Protein AF-0000000070736119 (afdb_homodimer)

pLDDT: mean 82.41, std 20.67, range [25.62, 98.5]

Sequence (314 aa):
MLYGLIHARYILTTKGMAAMLEKYQNVDFGRCHRVYCQGQPVLPVGQSDVPRHTTVNVFCPKCRDIFFPKSQRAGQIDGAYFGATFPHVFLMTHSHLVVPPPTQTYVPRVFGYKIHSSSEYYTGKKKGSSGREREKYRKVMTLIDRLKGRPNDEQARMLYGLIHARYILTTKGMAAMLEKYQNVDFGRCHRVYCQGQPVLPVGQSDVPRHTTVNVFCPKCRDIFFPKSQRAGQIDGAYFGATFPHVFLMTHSHLVVPPPTQTYVPRVFGYKIHSSSEYYTGKKKGSSGREREKYRKVMTLIDRLKGRPNDEQAR

Radius of gyration: 24.13 Å; Cα contacts (8 Å, |Δi|>4): 512; chains: 2; bounding box: 42×80×48 Å

InterPro domains:
  IPR000704 Casein kinase II, regulatory subunit [PF01214] (1-114)
  IPR000704 Casein kinase II, regulatory subunit [PR00472] (3-24)
  IPR000704 Casein kinase II, regulatory subunit [PR00472] (28-49)
  IPR000704 Casein kinase II, regulatory subunit [PR00472] (50-71)
  IPR000704 Casein kinase II, regulatory subunit [PR00472] (78-95)
  IPR000704 Casein kinase II, regulatory subunit [PTHR11740] (1-128)
  IPR000704 Casein kinase II, regulatory subunit [SM01085] (1-114)
  IPR016149 Casein kinase II, regulatory subunit, N-terminal [G3DSA:1.10.1820.10] (1-28)
  IPR035991 Casein kinase II subunit beta-like [SSF57798] (1-122)

Nearest PDB structures (foldseek):
  3eed-assembly1_A  TM=9.761E-01  e=4.261E-17  Homo sapiens
  4md8-assembly1_A  TM=9.714E-01  e=5.496E-17  Homo sapiens
  4md8-assembly2_C  TM=9.714E-01  e=1.257E-16  Homo sapiens
  4md8-assembly2_D  TM=9.713E-01  e=1.963E-16  Homo sapiens
  4md9-assembly2_D  TM=9.711E-01  e=2.092E-16  Homo sapiens

Foldseek 3Di:
DVLLLVLQVQCLDPVNLVVVVVCQVVLVQWFDPDVQLPGARWAKAAPALDWPPAAIWTAGLAQGDTHQGPDPVSRVHTRNSNYHCNVVSSCVVVVVSRDYHGPDDDFDDDPRHGDDCPDCVNVVPPPPPPPVVVVVVVVSVVVVVVVVPPPPVVVVD/DVLLLVLQVQCLDPVNLVVVVVCQVVLVQWFDPDVLLPGARWAKAAPALDWPPAAIWTAGLAQGDTHQGPDPVSRVHTRNSNYHCNVVSSCVVVVVS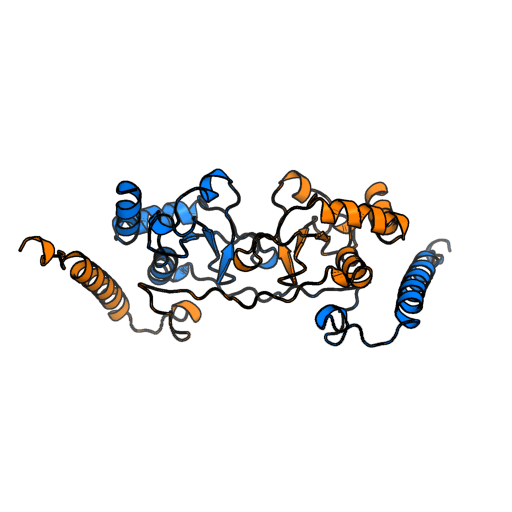RDYHGPDDDFDDDPRHGDDCPDCVNVVPPPPPPPVVVVVVVVVVVVVVVVVPPPPVVVVD

Organism: Phytophthora sojae (strain P6497) (NCBI:txid1094619)

Secondary structure (DSSP, 8-state):
-HHHHHHHHHTTSHHHHHHHHHHHHTTTT-B-SBGGGTT-B-EEE-S-SSTTS-B-EEEETTTTEEE--SSTTGGGSBGGGTTTTHHHHHHHHTGGG--PPPS-----EETTEEPPTTSHHHH----S-SSHHHHHHHHHHHHHHHHHT----GGG-/-HHHHHHHHHTTSHHHHHHHHHHHHTTTT-B-SBGGGTT-B-EEE-S-SSTTS-B-EEEETTTTEEE--SSTTGGGSBGGGTTTTHHHHHHHHTGGG--PPPS-----EETTEEPPTTSHHHH----S-SSHHHHHHHHHHHHHHHHHT----GGG-

Solvent-accessible surface area (backbone atoms only — not comparable to full-atom values): 17222 Å² total; per-residue (Å²): 108,67,67,33,49,49,41,30,53,44,46,71,35,73,69,31,38,53,54,49,49,53,38,43,75,66,38,70,67,34,54,37,54,42,52,68,50,70,59,36,56,21,34,61,28,10,88,32,68,48,77,84,72,37,44,27,27,29,32,23,64,38,76,57,40,50,26,56,46,87,46,68,68,58,38,65,37,50,3,20,33,39,15,45,28,44,52,55,53,50,39,61,73,40,50,88,71,59,46,74,57,59,87,69,70,75,73,66,28,52,86,86,36,69,64,58,76,84,32,49,80,67,63,64,56,72,65,83,58,77,75,52,57,64,48,47,54,48,44,53,49,46,46,53,51,51,61,65,62,58,63,80,62,69,73,80,108,107,68,69,34,49,50,42,29,54,43,47,70,34,72,69,31,36,52,54,48,47,51,38,44,76,66,40,70,68,34,53,38,53,42,53,69,51,69,59,37,56,22,34,62,29,10,86,32,70,49,77,83,71,37,46,27,28,29,31,24,64,38,76,58,41,49,26,56,47,88,47,69,70,58,37,66,37,52,3,20,32,41,14,44,27,43,50,52,52,50,38,61,75,41,51,90,72,60,46,74,57,57,86,69,72,74,73,67,29,51,88,84,37,71,65,56,76,84,33,49,78,68,62,63,54,74,66,84,61,75,72,53,58,62,46,49,54,48,45,52,49,46,47,53,50,51,62,64,63,59,64,81,62,68,72,80,106

Structure (mmCIF, N/CA/C/O backbone):
data_AF-0000000070736119-model_v1
#
loop_
_entity.id
_entity.type
_entity.pdbx_description
1 polymer 'Casein kinase II subunit beta'
#
loop_
_atom_site.group_PDB
_atom_site.id
_atom_site.type_symbol
_atom_site.label_atom_id
_atom_site.label_alt_id
_atom_site.label_comp_id
_atom_site.label_asym_id
_atom_site.label_entity_id
_atom_site.label_seq_id
_atom_site.pdbx_PDB_ins_code
_atom_site.Cartn_x
_atom_site.Cartn_y
_atom_site.Cartn_z
_atom_site.occupancy
_atom_site.B_iso_or_equiv
_atom_site.auth_seq_id
_atom_site.auth_comp_id
_atom_site.auth_asym_id
_atom_site.auth_atom_id
_atom_site.pdbx_PDB_model_num
ATOM 1 N N . MET A 1 1 ? 10.711 26.766 -0.793 1 79.06 1 MET A N 1
ATOM 2 C CA . MET A 1 1 ? 10.812 26.25 0.57 1 79.06 1 MET A CA 1
ATOM 3 C C . MET A 1 1 ? 9.844 26.969 1.499 1 79.06 1 MET A C 1
ATOM 5 O O . MET A 1 1 ? 8.93 26.359 2.051 1 79.06 1 MET A O 1
ATOM 9 N N . LEU A 1 2 ? 9.914 28.375 1.471 1 85 2 LEU A N 1
ATOM 10 C CA . LEU A 1 2 ? 9.047 29.125 2.371 1 85 2 LEU A CA 1
ATOM 11 C C . LEU A 1 2 ? 7.578 28.906 2.025 1 85 2 LEU A C 1
ATOM 13 O O . LEU A 1 2 ? 6.754 28.688 2.914 1 85 2 LEU A O 1
ATOM 17 N N . TYR A 1 3 ? 7.262 28.906 0.769 1 86.88 3 TYR A N 1
ATOM 18 C CA . TYR A 1 3 ? 5.883 28.703 0.348 1 86.88 3 TYR A CA 1
ATOM 19 C C . TYR A 1 3 ? 5.352 27.359 0.843 1 86.88 3 TYR A C 1
ATOM 21 O O . TYR A 1 3 ? 4.195 27.266 1.266 1 86.88 3 TYR A O 1
ATOM 29 N N . GLY A 1 4 ? 6.227 26.438 0.854 1 90.31 4 GLY A N 1
ATOM 30 C CA . GLY A 1 4 ? 5.84 25.109 1.329 1 90.31 4 GLY A CA 1
ATOM 31 C C . GLY A 1 4 ? 5.535 25.078 2.814 1 90.31 4 GLY A C 1
ATOM 32 O O . GLY A 1 4 ? 4.535 24.484 3.234 1 90.31 4 GLY A O 1
ATOM 33 N N . LEU A 1 5 ? 6.348 25.75 3.471 1 90.62 5 LEU A N 1
ATOM 34 C CA . LEU A 1 5 ? 6.148 25.75 4.914 1 90.62 5 LEU A CA 1
ATOM 35 C C . LEU A 1 5 ? 4.914 26.562 5.289 1 90.62 5 LEU A C 1
ATOM 37 O O . LEU A 1 5 ? 4.215 26.219 6.25 1 90.62 5 LEU A O 1
ATOM 41 N N . ILE A 1 6 ? 4.691 27.594 4.523 1 93.56 6 ILE A N 1
ATOM 42 C CA . ILE A 1 6 ? 3.475 28.375 4.719 1 93.56 6 ILE A CA 1
ATOM 43 C C . ILE A 1 6 ? 2.254 27.531 4.379 1 93.56 6 ILE A C 1
ATOM 45 O O . ILE A 1 6 ? 1.225 27.609 5.055 1 93.56 6 ILE A O 1
ATOM 49 N N . HIS A 1 7 ? 2.434 26.781 3.383 1 95.69 7 HIS A N 1
ATOM 50 C CA . HIS A 1 7 ? 1.337 25.891 2.996 1 95.69 7 HIS A CA 1
ATOM 51 C C . HIS A 1 7 ? 0.974 24.938 4.125 1 95.69 7 HIS A C 1
ATOM 53 O O . HIS A 1 7 ? -0.207 24.719 4.406 1 95.69 7 HIS A O 1
ATOM 59 N N . ALA A 1 8 ? 1.91 24.406 4.754 1 95.94 8 ALA A N 1
ATOM 60 C CA . ALA A 1 8 ? 1.698 23.438 5.836 1 95.94 8 ALA A CA 1
ATOM 61 C C . ALA A 1 8 ? 0.896 24.062 6.973 1 95.94 8 ALA A C 1
ATOM 63 O O . ALA A 1 8 ? 0.098 23.391 7.625 1 95.94 8 ALA A O 1
ATOM 64 N N . ARG A 1 9 ? 1.157 25.25 7.145 1 93.94 9 ARG A N 1
ATOM 65 C CA . ARG A 1 9 ? 0.405 25.953 8.18 1 93.94 9 ARG A CA 1
ATOM 66 C C . ARG A 1 9 ? -0.993 26.312 7.691 1 93.94 9 ARG A C 1
ATOM 68 O O . ARG A 1 9 ? -1.965 26.219 8.445 1 93.94 9 ARG A O 1
ATOM 75 N N . TYR A 1 10 ? -1.08 26.812 6.52 1 95.31 10 TYR A N 1
ATOM 76 C CA . TYR A 1 10 ? -2.338 27.25 5.93 1 95.31 10 TYR A CA 1
ATOM 77 C C . TYR A 1 10 ? -3.381 26.141 5.969 1 95.31 10 TYR A C 1
ATOM 79 O O . TYR A 1 10 ? -4.543 26.375 6.305 1 95.31 10 TYR A O 1
ATOM 87 N N . ILE A 1 11 ? -3.016 24.906 5.672 1 96.75 11 ILE A N 1
ATOM 88 C CA . ILE A 1 11 ? -3.982 23.828 5.527 1 96.75 11 ILE A CA 1
ATOM 89 C C . ILE A 1 11 ? -4.477 23.391 6.902 1 96.75 11 ILE A C 1
ATOM 91 O O . ILE A 1 11 ? -5.414 22.594 7.008 1 96.75 11 ILE A O 1
ATOM 95 N N . LEU A 1 12 ? -3.914 23.953 7.898 1 95.06 12 LEU A N 1
ATOM 96 C CA . LEU A 1 12 ? -4.395 23.656 9.242 1 95.06 12 LEU A CA 1
ATOM 97 C C . LEU A 1 12 ? -5.359 24.734 9.727 1 95.06 12 LEU A C 1
ATOM 99 O O . LEU A 1 12 ? -5.953 24.609 10.797 1 95.06 12 LEU A O 1
ATOM 103 N N . THR A 1 13 ? -5.539 25.75 8.891 1 93.69 13 THR A N 1
ATOM 104 C CA . THR A 1 13 ? -6.559 26.75 9.188 1 93.69 13 THR A CA 1
ATOM 105 C C . THR A 1 13 ? -7.938 26.266 8.75 1 93.69 13 THR A C 1
ATOM 107 O O . THR A 1 13 ? -8.055 25.25 8.062 1 93.69 13 THR A O 1
ATOM 110 N N . THR A 1 14 ? -8.914 27.047 9.141 1 93.62 14 THR A N 1
ATOM 111 C CA . THR A 1 14 ? -10.281 26.703 8.766 1 93.62 14 THR A CA 1
ATOM 112 C C . THR A 1 14 ? -10.453 26.75 7.25 1 93.62 14 THR A C 1
ATOM 114 O O . THR A 1 14 ? -11.016 25.828 6.652 1 93.62 14 THR A O 1
ATOM 117 N N . LYS A 1 15 ? -9.992 27.812 6.707 1 95.56 15 LYS A N 1
ATOM 118 C CA . LYS A 1 15 ? -10.102 27.969 5.258 1 95.56 15 LYS A CA 1
ATOM 119 C C . LYS A 1 15 ? -9.305 26.891 4.527 1 95.56 15 LYS A C 1
ATOM 121 O O . LYS A 1 15 ? -9.773 26.328 3.539 1 95.56 15 LYS A O 1
ATOM 126 N N . GLY A 1 16 ? -8.133 26.641 4.957 1 97.06 16 GLY A N 1
ATOM 127 C CA . GLY A 1 16 ? -7.301 25.609 4.375 1 97.06 16 GLY A CA 1
ATOM 128 C C . GLY A 1 16 ? -7.914 24.219 4.473 1 97.06 16 GLY A C 1
ATOM 129 O O . GLY A 1 16 ? -7.867 23.453 3.516 1 97.06 16 GLY A O 1
ATOM 130 N N . MET A 1 17 ? -8.469 23.969 5.59 1 96.06 17 MET A N 1
ATOM 131 C CA . MET A 1 17 ? -9.125 22.672 5.812 1 96.06 17 MET A CA 1
ATOM 132 C C . MET A 1 17 ? -10.312 22.5 4.871 1 96.06 17 MET A C 1
ATOM 134 O O . MET A 1 17 ? -10.523 21.422 4.328 1 96.06 17 MET A O 1
ATOM 138 N N . ALA A 1 18 ? -11.023 23.562 4.738 1 96.81 18 ALA A N 1
ATOM 139 C CA . ALA A 1 18 ? -12.172 23.516 3.832 1 96.81 18 ALA A CA 1
ATOM 140 C C . ALA A 1 18 ? -11.727 23.25 2.396 1 96.81 18 ALA A C 1
ATOM 142 O O . ALA A 1 18 ? -12.352 22.469 1.678 1 96.81 18 ALA A O 1
ATOM 143 N N . ALA A 1 19 ? -10.695 23.922 2.031 1 97.94 19 ALA A N 1
ATOM 144 C CA . ALA A 1 19 ? -10.148 23.703 0.692 1 97.94 19 ALA A CA 1
ATOM 145 C C . ALA A 1 19 ? -9.672 22.266 0.521 1 97.94 19 ALA A C 1
ATOM 147 O O . ALA A 1 19 ? -9.891 21.641 -0.527 1 97.94 19 ALA A O 1
ATOM 148 N N . MET A 1 20 ? -9.086 21.719 1.506 1 98.25 20 MET A N 1
ATOM 149 C CA . MET A 1 20 ? -8.555 20.359 1.44 1 98.25 20 MET A CA 1
ATOM 150 C C . MET A 1 20 ? -9.68 19.328 1.452 1 98.25 20 MET A C 1
ATOM 152 O O . MET A 1 20 ? -9.555 18.266 0.862 1 98.25 20 MET A O 1
ATOM 156 N N . LEU A 1 21 ? -10.727 19.703 2.146 1 97.94 21 LEU A N 1
ATOM 157 C CA . LEU A 1 21 ? -11.898 18.828 2.119 1 97.94 21 LEU A CA 1
ATOM 158 C C . LEU A 1 21 ? -12.43 18.688 0.697 1 97.94 21 LEU A C 1
ATOM 160 O O . LEU A 1 21 ? -12.75 17.562 0.267 1 97.94 21 LEU A O 1
ATOM 164 N N . GLU A 1 22 ? -12.484 19.75 0.045 1 98.38 22 GLU A N 1
ATOM 165 C CA . GLU A 1 22 ? -12.938 19.703 -1.344 1 98.38 22 GLU A CA 1
ATOM 166 C C . GLU A 1 22 ? -12.016 18.844 -2.197 1 98.38 22 GLU A C 1
ATOM 168 O O . GLU A 1 22 ? -12.492 18 -2.975 1 98.38 22 GLU A O 1
ATOM 173 N N . LYS A 1 23 ? -10.781 19.016 -2.031 1 98.5 23 LYS A N 1
ATOM 174 C CA . LYS A 1 23 ? -9.805 18.234 -2.785 1 98.5 23 LYS A CA 1
ATOM 175 C C . LYS A 1 23 ? -9.922 16.75 -2.457 1 98.5 23 LYS A C 1
ATOM 177 O O . LYS A 1 23 ? -9.797 15.906 -3.344 1 98.5 23 LYS A O 1
ATOM 182 N N . TYR A 1 24 ? -10.102 16.453 -1.229 1 98.25 24 TYR A N 1
ATOM 183 C CA . TYR A 1 24 ? -10.242 15.07 -0.785 1 98.25 24 TYR A CA 1
ATOM 184 C C . TYR A 1 24 ? -11.477 14.422 -1.406 1 98.25 24 TYR A C 1
ATOM 186 O O . TYR A 1 24 ? -11.406 13.289 -1.897 1 98.25 24 TYR A O 1
ATOM 194 N N . GLN A 1 25 ? -12.555 15.141 -1.394 1 98 25 GLN A N 1
ATOM 195 C CA . GLN A 1 25 ? -13.812 14.625 -1.922 1 98 25 GLN A CA 1
ATOM 196 C C . GLN A 1 25 ? -13.734 14.43 -3.436 1 98 25 GLN A C 1
ATOM 198 O O . GLN A 1 25 ? -14.367 13.531 -3.984 1 98 25 GLN A O 1
ATOM 203 N N . ASN A 1 26 ? -12.914 15.25 -4.008 1 98.25 26 ASN A N 1
ATOM 204 C CA . ASN A 1 26 ? -12.688 15.125 -5.441 1 98.25 26 ASN A CA 1
ATOM 205 C C . ASN A 1 26 ? -11.648 14.055 -5.758 1 98.25 26 ASN A C 1
ATOM 207 O O . ASN A 1 26 ? -11.32 13.82 -6.926 1 98.25 26 ASN A O 1
ATOM 211 N N . VAL A 1 27 ? -11.078 13.508 -4.781 1 98 27 VAL A N 1
ATOM 212 C CA . VAL A 1 27 ? -10.062 12.461 -4.898 1 98 27 VAL A CA 1
ATOM 213 C C . VAL A 1 27 ? -8.852 13.008 -5.645 1 98 27 VAL A C 1
ATOM 215 O O . VAL A 1 27 ? -8.266 12.312 -6.484 1 98 27 VAL A O 1
ATOM 218 N N . ASP A 1 28 ? -8.531 14.242 -5.324 1 97.12 28 ASP A N 1
ATOM 219 C CA . ASP A 1 28 ? -7.398 14.891 -5.973 1 97.12 28 ASP A CA 1
ATOM 220 C C . ASP A 1 28 ? -6.086 14.219 -5.566 1 97.12 28 ASP A C 1
ATOM 222 O O . ASP A 1 28 ? -5.098 14.281 -6.309 1 97.12 28 ASP A O 1
ATOM 226 N N . PHE A 1 29 ? -6.016 13.547 -4.477 1 96.94 29 PHE A N 1
ATOM 227 C CA . PHE A 1 29 ? -4.777 12.992 -3.945 1 96.94 29 PHE A CA 1
ATOM 228 C C . PHE A 1 29 ? -4.648 11.516 -4.301 1 96.94 29 PHE A C 1
ATOM 230 O O . PHE A 1 29 ? -3.646 10.875 -3.975 1 96.94 29 PHE A O 1
ATOM 237 N N . GLY A 1 30 ? -5.734 11 -4.863 1 96.44 30 GLY A N 1
ATOM 238 C CA . GLY A 1 30 ? -5.695 9.617 -5.301 1 96.44 30 GLY A CA 1
ATOM 239 C C . GLY A 1 30 ? -6.398 8.664 -4.348 1 96.44 30 GLY A C 1
ATOM 240 O O . GLY A 1 30 ? -7.168 9.102 -3.488 1 96.44 30 GLY A O 1
ATOM 241 N N . ARG A 1 31 ? -6.121 7.391 -4.621 1 96.94 31 ARG A N 1
ATOM 242 C CA . ARG A 1 31 ? -6.746 6.332 -3.84 1 96.94 31 ARG A CA 1
ATOM 243 C C . ARG A 1 31 ? -5.699 5.395 -3.248 1 96.94 31 ARG A C 1
ATOM 245 O O . ARG A 1 31 ? -4.57 5.324 -3.746 1 96.94 31 ARG A O 1
ATOM 252 N N . CYS A 1 32 ? -6.09 4.727 -2.229 1 97.69 32 CYS A N 1
ATOM 253 C CA . CYS A 1 32 ? -5.195 3.789 -1.56 1 97.69 32 CYS A CA 1
ATOM 254 C C . CYS A 1 32 ? -4.758 2.682 -2.51 1 97.69 32 CYS A C 1
ATOM 256 O O . CYS A 1 32 ? -5.574 2.135 -3.252 1 97.69 32 CYS A O 1
ATOM 258 N N . HIS A 1 33 ? -3.49 2.262 -2.375 1 96.94 33 HIS A N 1
ATOM 259 C CA . HIS A 1 33 ? -2.898 1.24 -3.232 1 96.94 33 HIS A CA 1
ATOM 260 C C . HIS A 1 33 ? -3.316 -0.159 -2.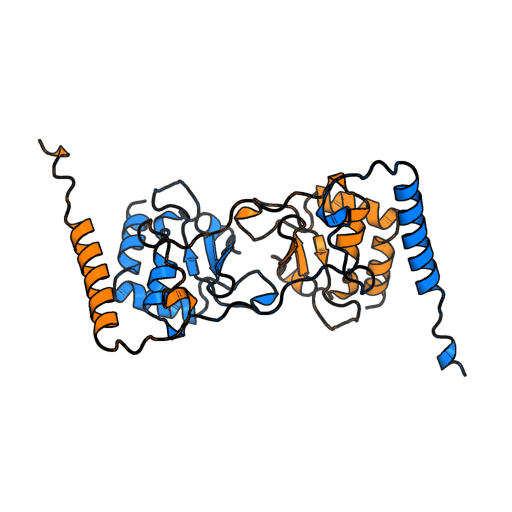793 1 96.94 33 HIS A C 1
ATOM 262 O O . HIS A 1 33 ? -3.27 -1.103 -3.586 1 96.94 33 HIS A O 1
ATOM 268 N N . ARG A 1 34 ? -3.646 -0.272 -1.55 1 97.19 34 ARG A N 1
ATOM 269 C CA . ARG A 1 34 ? -3.955 -1.583 -0.987 1 97.19 34 ARG A CA 1
ATOM 270 C C . ARG A 1 34 ? -5.266 -2.123 -1.545 1 97.19 34 ARG A C 1
ATOM 272 O O . ARG A 1 34 ? -6.293 -1.443 -1.501 1 97.19 34 ARG A O 1
ATOM 279 N N . VAL A 1 35 ? -5.273 -3.344 -2.008 1 97.12 35 VAL A N 1
ATOM 280 C CA . VAL A 1 35 ? -6.426 -3.941 -2.672 1 97.12 35 VAL A CA 1
ATOM 281 C C . VAL A 1 35 ? -7.629 -3.936 -1.729 1 97.12 35 VAL A C 1
ATOM 283 O O . VAL A 1 35 ? -8.734 -3.576 -2.129 1 97.12 35 VAL A O 1
ATOM 286 N N . TYR A 1 36 ? -7.457 -4.207 -0.516 1 96.81 36 TYR A N 1
ATOM 287 C CA . TYR A 1 36 ? -8.578 -4.434 0.385 1 96.81 36 TYR A CA 1
ATOM 288 C C . TYR A 1 36 ? -9.078 -3.121 0.974 1 96.81 36 TYR A C 1
ATOM 290 O O . TYR A 1 36 ? -10.039 -3.107 1.752 1 96.81 36 TYR A O 1
ATOM 298 N N . CYS A 1 37 ? -8.43 -2.037 0.629 1 96.81 37 CYS A N 1
ATOM 299 C CA . CYS A 1 37 ? -8.969 -0.733 1.002 1 96.81 37 CYS A CA 1
ATOM 300 C C . CYS A 1 37 ? -9.992 -0.255 -0.018 1 96.81 37 CYS A C 1
ATOM 302 O O . CYS A 1 37 ? -10.633 0.781 0.176 1 96.81 37 CYS A O 1
ATOM 304 N N . GLN A 1 38 ? -10.094 -1.001 -1.098 1 93.5 38 GLN A N 1
ATOM 305 C CA . GLN A 1 38 ? -11.172 -0.856 -2.07 1 93.5 38 GLN A CA 1
ATOM 306 C C . GLN A 1 38 ? -11.25 0.576 -2.592 1 93.5 38 GLN A C 1
ATOM 308 O O . GLN A 1 38 ? -12.328 1.169 -2.629 1 93.5 38 GLN A O 1
ATOM 313 N N . GLY A 1 39 ? -10.156 1.175 -2.855 1 95.31 39 GLY A N 1
ATOM 314 C CA . GLY A 1 39 ? -10.117 2.469 -3.518 1 95.31 39 GLY A CA 1
ATOM 315 C C . GLY A 1 39 ? -10.414 3.627 -2.584 1 95.31 39 GLY A C 1
ATOM 316 O O . GLY A 1 39 ? -10.953 4.648 -3.008 1 95.31 39 GLY A O 1
ATOM 317 N N . GLN A 1 40 ? -10.102 3.539 -1.32 1 97.19 40 GLN A N 1
ATOM 318 C CA . GLN A 1 40 ? -10.258 4.605 -0.339 1 97.19 40 GLN A CA 1
ATOM 319 C C . GLN A 1 40 ? -9.453 5.84 -0.732 1 97.19 40 GLN A C 1
ATOM 321 O O . GLN A 1 40 ? -8.258 5.746 -1.006 1 97.19 40 GLN A O 1
ATOM 326 N N . PRO A 1 41 ? -10.133 7.031 -0.799 1 98.12 41 PRO A N 1
ATOM 327 C CA . PRO A 1 41 ? -9.352 8.258 -1.022 1 98.12 41 PRO A CA 1
ATOM 328 C C . PRO A 1 41 ? -8.281 8.477 0.041 1 98.12 41 PRO A C 1
ATOM 330 O O . PRO A 1 41 ? -8.5 8.18 1.218 1 98.12 41 PRO A O 1
ATOM 333 N N . VAL A 1 42 ? -7.176 9.086 -0.417 1 98.44 42 VAL A N 1
ATOM 334 C CA . VAL A 1 42 ? -6.047 9.234 0.498 1 98.44 42 VAL A CA 1
ATOM 335 C C . VAL A 1 42 ? -5.73 10.711 0.699 1 98.44 42 VAL A C 1
ATOM 337 O O . VAL A 1 42 ? -6.289 11.57 0.013 1 98.44 42 VAL A O 1
ATOM 340 N N . LEU A 1 43 ? -4.91 10.992 1.689 1 98.5 43 LEU A N 1
ATOM 341 C CA . LEU A 1 43 ? -4.473 12.336 2.047 1 98.5 43 LEU A CA 1
ATOM 342 C C . LEU A 1 43 ? -2.955 12.453 1.969 1 98.5 43 LEU A C 1
ATOM 344 O O . LEU A 1 43 ? -2.236 11.5 2.283 1 98.5 43 LEU A O 1
ATOM 348 N N . PRO A 1 44 ? -2.494 13.648 1.588 1 98.25 44 PRO A N 1
ATOM 349 C CA . PRO A 1 44 ? -1.043 13.844 1.628 1 98.25 44 PRO A CA 1
ATOM 350 C C . PRO A 1 44 ? -0.497 13.922 3.051 1 98.25 44 PRO A C 1
ATOM 352 O O . PRO A 1 44 ? -1.172 14.43 3.949 1 98.25 44 PRO A O 1
ATOM 355 N N . VAL A 1 45 ? 0.752 13.398 3.215 1 98.38 45 VAL A N 1
ATOM 356 C CA . VAL A 1 45 ? 1.347 13.398 4.547 1 98.38 45 VAL A CA 1
ATOM 357 C C . VAL A 1 45 ? 2.869 13.453 4.434 1 98.38 45 VAL A C 1
ATOM 359 O O . VAL A 1 45 ? 3.447 12.914 3.488 1 98.38 45 VAL A O 1
ATOM 362 N N . GLY A 1 46 ? 3.424 14.188 5.277 1 97.12 46 GLY A N 1
ATOM 363 C CA . GLY A 1 46 ? 4.859 14.109 5.484 1 97.12 46 GLY A CA 1
ATOM 364 C C . GLY A 1 46 ? 5.238 13.266 6.691 1 97.12 46 GLY A C 1
ATOM 365 O O . GLY A 1 46 ? 4.496 13.211 7.672 1 97.12 46 GLY A O 1
ATOM 366 N N . GLN A 1 47 ? 6.387 12.68 6.621 1 94.5 47 GLN A N 1
ATOM 367 C CA . GLN A 1 47 ? 6.875 11.914 7.766 1 94.5 47 GLN A CA 1
ATOM 368 C C . GLN A 1 47 ? 7.656 12.805 8.727 1 94.5 47 GLN A C 1
ATOM 370 O O . GLN A 1 47 ? 7.977 12.398 9.844 1 94.5 47 GLN A O 1
ATOM 375 N N . SER A 1 48 ? 7.988 13.961 8.25 1 93.19 48 SER A N 1
ATOM 376 C CA . SER A 1 48 ? 8.734 14.945 9.023 1 93.19 48 SER A CA 1
ATOM 377 C C . SER A 1 48 ? 8.258 16.359 8.734 1 93.19 48 SER A C 1
ATOM 379 O O . SER A 1 48 ? 7.859 16.672 7.605 1 93.19 48 SER A O 1
ATOM 381 N N . ASP A 1 49 ? 8.359 17.203 9.719 1 92.75 49 ASP A N 1
ATOM 382 C CA . ASP A 1 49 ? 8.008 18.609 9.539 1 92.75 49 ASP A CA 1
ATOM 383 C C . ASP A 1 49 ? 9.234 19.438 9.164 1 92.75 49 ASP A C 1
ATOM 385 O O . ASP A 1 49 ? 9.125 20.641 8.945 1 92.75 49 ASP A O 1
ATOM 389 N N . VAL A 1 50 ? 10.344 18.781 9.07 1 93.19 50 VAL A N 1
ATOM 390 C CA . VAL A 1 50 ? 11.602 19.453 8.742 1 93.19 50 VAL A CA 1
ATOM 391 C C . VAL A 1 50 ? 11.859 19.359 7.242 1 93.19 50 VAL A C 1
ATOM 393 O O . VAL A 1 50 ? 11.859 18.266 6.676 1 93.19 50 VAL A O 1
ATOM 396 N N . PRO A 1 51 ? 12.125 20.5 6.617 1 94.12 51 PRO A N 1
ATOM 397 C CA . PRO A 1 51 ? 12.344 20.5 5.168 1 94.12 51 PRO A CA 1
ATOM 398 C C . PRO A 1 51 ? 13.508 19.609 4.75 1 94.12 51 PRO A C 1
ATOM 400 O O . PRO A 1 51 ? 14.516 19.516 5.461 1 94.12 51 PRO A O 1
ATOM 403 N N . ARG A 1 52 ? 13.312 18.953 3.609 1 94.12 52 ARG A N 1
ATOM 404 C CA . ARG A 1 52 ? 14.344 18.188 2.906 1 94.12 52 ARG A CA 1
ATOM 405 C C . ARG A 1 52 ? 14.688 16.906 3.654 1 94.12 52 ARG A C 1
ATOM 407 O O . ARG A 1 52 ? 15.781 16.359 3.494 1 94.12 52 ARG A O 1
ATOM 414 N N . HIS A 1 53 ? 13.867 16.484 4.496 1 94.88 53 HIS A N 1
ATOM 415 C CA . HIS A 1 53 ? 14.078 15.242 5.207 1 94.88 53 HIS A CA 1
ATOM 416 C C . HIS A 1 53 ? 13.398 14.078 4.5 1 94.88 53 HIS A C 1
ATOM 418 O O . HIS A 1 53 ? 13.992 13.008 4.328 1 94.88 53 HIS A O 1
ATOM 424 N N . THR A 1 54 ? 12.141 14.25 4.164 1 95.5 54 THR A N 1
ATOM 425 C CA . THR A 1 54 ? 11.359 13.234 3.469 1 95.5 54 THR A CA 1
ATOM 426 C C . THR A 1 54 ? 10.492 13.867 2.389 1 95.5 54 THR A C 1
ATOM 428 O O . THR A 1 54 ? 10.266 15.078 2.396 1 95.5 54 THR A O 1
ATOM 431 N N . THR A 1 55 ? 10.109 13 1.498 1 96.62 55 THR A N 1
ATOM 432 C CA . THR A 1 55 ? 9.164 13.461 0.48 1 96.62 55 THR A CA 1
ATOM 433 C C . THR A 1 55 ? 7.73 13.172 0.903 1 96.62 55 THR A C 1
ATOM 435 O O . THR A 1 55 ? 7.496 12.5 1.91 1 96.62 55 THR A O 1
ATOM 438 N N . VAL A 1 56 ? 6.898 13.781 0.134 1 97.56 56 VAL A N 1
ATOM 439 C CA . VAL A 1 56 ? 5.48 13.633 0.443 1 97.56 56 VAL A CA 1
ATOM 440 C C . VAL A 1 56 ? 5.047 12.188 0.186 1 97.56 56 VAL A C 1
ATOM 442 O O . VAL A 1 56 ? 5.5 11.562 -0.774 1 97.56 56 VAL A O 1
ATOM 445 N N . ASN A 1 57 ? 4.18 11.656 1.032 1 98.06 57 ASN A N 1
ATOM 446 C CA . ASN A 1 57 ? 3.479 10.383 0.894 1 98.06 57 ASN A CA 1
ATOM 447 C C . ASN A 1 57 ? 1.965 10.57 0.935 1 98.06 57 ASN A C 1
ATOM 449 O O . ASN A 1 57 ? 1.477 11.703 1.015 1 98.06 57 ASN A O 1
ATOM 453 N N . VAL A 1 58 ? 1.31 9.492 0.737 1 98.31 58 VAL A N 1
ATOM 454 C CA . VAL A 1 58 ? -0.138 9.547 0.912 1 98.31 58 VAL A CA 1
ATOM 455 C C . VAL A 1 58 ? -0.553 8.641 2.07 1 98.31 58 VAL A C 1
ATOM 457 O O . VAL A 1 58 ? 0.028 7.574 2.271 1 98.31 58 VAL A O 1
ATOM 460 N N . PHE A 1 59 ? -1.508 9.125 2.852 1 98.38 59 PHE A N 1
ATOM 461 C CA . PHE A 1 59 ? -2.053 8.422 4.008 1 98.38 59 PHE A CA 1
ATOM 462 C C . PHE A 1 59 ? -3.447 7.891 3.709 1 98.38 59 PHE A C 1
ATOM 464 O O . PHE A 1 59 ? -4.312 8.625 3.23 1 98.38 59 PHE A O 1
ATOM 471 N N . CYS A 1 60 ? -3.609 6.598 3.98 1 98 60 CYS A N 1
ATOM 472 C CA . CYS A 1 60 ? -4.938 6.016 3.834 1 98 60 CYS A CA 1
ATOM 473 C C . CYS A 1 60 ? -5.68 6.012 5.164 1 98 60 CYS A C 1
ATOM 475 O O . CYS A 1 60 ? -5.242 5.371 6.125 1 98 60 CYS A O 1
ATOM 477 N N . PRO A 1 61 ? -6.824 6.617 5.238 1 96.19 61 PRO A N 1
ATOM 478 C CA . PRO A 1 61 ? -7.586 6.637 6.488 1 96.19 61 PRO A CA 1
ATOM 479 C C . PRO A 1 61 ? -8.211 5.281 6.816 1 96.19 61 PRO A C 1
ATOM 481 O O . PRO A 1 61 ? -8.695 5.078 7.93 1 96.19 61 PRO A O 1
ATOM 484 N N . LYS A 1 62 ? -8.219 4.371 5.91 1 95.62 62 LYS A N 1
ATOM 485 C CA . LYS A 1 62 ? -8.836 3.064 6.129 1 95.62 62 LYS A CA 1
ATOM 486 C C . LYS A 1 62 ? -7.848 2.086 6.754 1 95.62 62 LYS A C 1
ATOM 488 O O . LYS A 1 62 ? -8.086 1.566 7.848 1 95.62 62 LYS A O 1
ATOM 493 N N . CYS A 1 63 ? -6.734 1.931 6.094 1 94.56 63 CYS A N 1
ATOM 494 C CA . CYS A 1 63 ? -5.762 0.994 6.645 1 94.56 63 CYS A CA 1
ATOM 495 C C . CYS A 1 63 ? -4.77 1.709 7.555 1 94.56 63 CYS A C 1
ATOM 497 O O . CYS A 1 63 ? -3.953 1.066 8.211 1 94.56 63 CYS A O 1
ATOM 499 N N . ARG A 1 64 ? -4.77 2.998 7.586 1 94.25 64 ARG A N 1
ATOM 500 C CA . ARG A 1 64 ? -3.975 3.838 8.477 1 94.25 64 ARG A CA 1
ATOM 501 C C . ARG A 1 64 ? -2.484 3.596 8.273 1 94.25 64 ARG A C 1
ATOM 503 O O . ARG A 1 64 ? -1.738 3.424 9.234 1 94.25 64 ARG A O 1
ATOM 510 N N . ASP A 1 65 ? -2.174 3.594 7.016 1 96.94 65 ASP A N 1
ATOM 511 C CA . ASP A 1 65 ? -0.784 3.432 6.598 1 96.94 65 ASP A CA 1
ATOM 512 C C . ASP A 1 65 ? -0.41 4.453 5.527 1 96.94 65 ASP A C 1
ATOM 514 O O . ASP A 1 65 ? -1.262 5.215 5.066 1 96.94 65 ASP A O 1
ATOM 518 N N . ILE A 1 66 ? 0.907 4.508 5.211 1 98.06 66 ILE A N 1
ATOM 519 C CA . ILE A 1 66 ? 1.352 5.5 4.234 1 98.06 66 ILE A CA 1
ATOM 520 C C . ILE A 1 66 ? 1.99 4.797 3.039 1 98.06 66 ILE A C 1
ATOM 522 O O . ILE A 1 66 ? 2.652 3.768 3.197 1 98.06 66 ILE A O 1
ATOM 526 N N . PHE A 1 67 ? 1.821 5.406 1.904 1 97.94 67 PHE A N 1
ATOM 527 C CA . PHE A 1 67 ? 2.268 4.855 0.63 1 97.94 67 PHE A CA 1
ATOM 528 C C . PHE A 1 67 ? 2.951 5.93 -0.211 1 97.94 67 PHE A C 1
ATOM 530 O O . PHE A 1 67 ? 2.734 7.125 -0 1 97.94 67 PHE A O 1
ATOM 537 N N . PHE A 1 68 ? 3.75 5.449 -1.113 1 96.88 68 PHE A N 1
ATOM 538 C CA . PHE A 1 68 ? 4.297 6.367 -2.104 1 96.88 68 PHE A CA 1
ATOM 539 C C . PHE A 1 68 ? 3.211 6.832 -3.068 1 96.88 68 PHE A C 1
ATOM 541 O O . PHE A 1 68 ? 2.354 6.043 -3.473 1 96.88 68 PHE A O 1
ATOM 548 N N . PRO A 1 69 ? 3.285 8.086 -3.41 1 94.75 69 PRO A N 1
ATOM 549 C CA . PRO A 1 69 ? 2.295 8.555 -4.383 1 94.75 69 PRO A CA 1
ATOM 550 C C . PRO A 1 69 ? 2.443 7.883 -5.746 1 94.75 69 PRO A C 1
ATOM 552 O O . PRO A 1 69 ? 3.541 7.453 -6.109 1 94.75 69 PRO A O 1
ATOM 555 N N . LYS A 1 70 ? 1.344 7.859 -6.465 1 88.12 70 LYS A N 1
ATOM 556 C CA . LYS A 1 70 ? 1.355 7.246 -7.789 1 88.12 70 LYS A CA 1
ATOM 557 C C . LYS A 1 70 ? 2.178 8.07 -8.773 1 88.12 70 LYS A C 1
ATOM 559 O O . LYS A 1 70 ? 2.934 7.523 -9.578 1 88.12 70 LYS A O 1
ATOM 564 N N . SER A 1 71 ? 1.944 9.328 -8.602 1 85.38 71 SER A N 1
ATOM 565 C CA . SER A 1 71 ? 2.643 10.211 -9.523 1 85.38 71 SER A CA 1
ATOM 566 C C . SER A 1 71 ? 4.074 10.477 -9.07 1 85.38 71 SER A C 1
ATOM 568 O O . SER A 1 71 ? 4.305 10.805 -7.902 1 85.38 71 SER A O 1
ATOM 570 N N . GLN A 1 72 ? 4.977 10.375 -10.008 1 84.5 72 GLN A N 1
ATOM 571 C CA . GLN A 1 72 ? 6.375 10.68 -9.703 1 84.5 72 GLN A CA 1
ATOM 572 C C . GLN A 1 72 ? 6.543 12.148 -9.305 1 84.5 72 GLN A C 1
ATOM 574 O O . GLN A 1 72 ? 7.352 12.469 -8.438 1 84.5 72 GLN A O 1
ATOM 579 N N . ARG A 1 73 ? 5.734 12.93 -9.859 1 87.88 73 ARG A N 1
ATOM 580 C CA . ARG A 1 73 ? 5.812 14.359 -9.562 1 87.88 73 ARG A CA 1
ATOM 581 C C . ARG A 1 73 ? 5.418 14.641 -8.117 1 87.88 73 ARG A C 1
ATOM 583 O O . ARG A 1 73 ? 6.105 15.383 -7.41 1 87.88 73 ARG A O 1
ATOM 590 N N . ALA A 1 74 ? 4.363 14.031 -7.762 1 89.31 74 ALA A N 1
ATOM 591 C CA . ALA A 1 74 ? 3.918 14.211 -6.383 1 89.31 74 ALA A CA 1
ATOM 592 C C . ALA A 1 74 ? 4.961 13.688 -5.398 1 89.31 74 ALA A C 1
ATOM 594 O O . ALA A 1 74 ? 5.164 14.266 -4.332 1 89.31 74 ALA A O 1
ATOM 595 N N . GLY A 1 75 ? 5.645 12.719 -5.84 1 91.5 75 GLY A N 1
ATOM 596 C CA . GLY A 1 75 ? 6.629 12.094 -4.977 1 91.5 75 GLY A CA 1
ATOM 597 C C . GLY A 1 75 ? 7.883 12.922 -4.793 1 91.5 75 GLY A C 1
ATOM 598 O O . GLY A 1 75 ? 8.719 12.617 -3.943 1 91.5 75 GLY A O 1
ATOM 599 N N . GLN A 1 76 ? 7.988 13.953 -5.523 1 94 76 GLN A N 1
ATOM 600 C CA . GLN A 1 76 ? 9.172 14.797 -5.422 1 94 76 GLN A CA 1
ATOM 601 C C . GLN A 1 76 ? 8.922 15.984 -4.496 1 94 76 GLN A C 1
ATOM 603 O O . GLN A 1 76 ? 9.859 16.672 -4.105 1 94 76 GLN A O 1
ATOM 608 N N . ILE A 1 77 ? 7.727 16.219 -4.16 1 95.5 77 ILE A N 1
ATOM 609 C CA . ILE A 1 77 ? 7.363 17.312 -3.279 1 95.5 77 ILE A CA 1
ATOM 610 C C . ILE A 1 77 ? 7.871 17.047 -1.865 1 95.5 77 ILE A C 1
ATOM 612 O O . ILE A 1 77 ? 7.805 15.906 -1.388 1 95.5 77 ILE A O 1
ATOM 616 N N . ASP A 1 78 ? 8.398 18.062 -1.263 1 97.12 78 ASP A N 1
ATOM 617 C CA . ASP A 1 78 ? 8.875 17.938 0.112 1 97.12 78 ASP A CA 1
ATOM 618 C C . ASP A 1 78 ? 7.719 17.609 1.06 1 97.12 78 ASP A C 1
ATOM 620 O O . ASP A 1 78 ? 6.691 18.297 1.05 1 97.12 78 ASP A O 1
ATOM 624 N N . GLY A 1 79 ? 7.93 16.625 1.899 1 97.25 79 GLY A N 1
ATOM 625 C CA . GLY A 1 79 ? 6.895 16.219 2.838 1 97.25 79 GLY A CA 1
ATOM 626 C C . GLY A 1 79 ? 6.551 17.281 3.852 1 97.25 79 GLY A C 1
ATOM 627 O O . GLY A 1 79 ? 5.422 17.344 4.336 1 97.25 79 GLY A O 1
ATOM 628 N N . ALA A 1 80 ? 7.504 18.156 4.121 1 96.69 80 ALA A N 1
ATOM 629 C CA . ALA A 1 80 ? 7.309 19.203 5.117 1 96.69 80 ALA A CA 1
ATOM 630 C C . ALA A 1 80 ? 6.234 20.188 4.668 1 96.69 80 ALA A C 1
ATOM 632 O O . ALA A 1 80 ? 5.727 20.969 5.473 1 96.69 80 ALA A O 1
ATOM 633 N N . TYR A 1 81 ? 5.906 20.172 3.385 1 97 81 TYR A N 1
ATOM 634 C CA . TYR A 1 81 ? 4.902 21.078 2.852 1 97 81 TYR A CA 1
ATOM 635 C C . TYR A 1 81 ? 3.5 20.672 3.291 1 97 81 TYR A C 1
ATOM 637 O O . TYR A 1 81 ? 2.553 21.453 3.174 1 97 81 TYR A O 1
ATOM 645 N N . PHE A 1 82 ? 3.365 19.531 3.814 1 97.25 82 PHE A N 1
ATOM 646 C CA . PHE A 1 82 ? 2.094 19.062 4.344 1 97.25 82 PHE A CA 1
ATOM 647 C C . PHE A 1 82 ? 2.211 18.734 5.832 1 97.25 82 PHE A C 1
ATOM 649 O O . PHE A 1 82 ? 1.258 18.938 6.59 1 97.25 82 PHE A O 1
ATOM 656 N N . GLY A 1 83 ? 3.447 18.234 6.148 1 95.75 83 GLY A N 1
ATOM 657 C CA . GLY A 1 83 ? 3.705 17.906 7.547 1 95.75 83 GLY A CA 1
ATOM 658 C C . GLY A 1 83 ? 3.141 16.562 7.961 1 95.75 83 GLY A C 1
ATOM 659 O O . GLY A 1 83 ? 2.445 15.906 7.184 1 95.75 83 GLY A O 1
ATOM 660 N N . ALA A 1 84 ? 3.41 16.203 9.203 1 96.44 84 ALA A N 1
ATOM 661 C CA . ALA A 1 84 ? 2.984 14.922 9.75 1 96.44 84 ALA A CA 1
ATOM 662 C C . ALA A 1 84 ? 1.644 15.047 10.469 1 96.44 84 ALA A C 1
ATOM 664 O O . ALA A 1 84 ? 1.021 14.039 10.812 1 96.44 84 ALA A O 1
ATOM 665 N N . THR A 1 85 ? 1.081 16.188 10.57 1 95.44 85 THR A N 1
ATOM 666 C CA . THR A 1 85 ? -0.079 16.469 11.414 1 95.44 85 THR A CA 1
ATOM 667 C C . THR A 1 85 ? -1.354 16.516 10.57 1 95.44 85 THR A C 1
ATOM 669 O O . THR A 1 85 ? -2.4 16.031 11 1 95.44 85 THR A O 1
ATOM 672 N N . PHE A 1 86 ? -1.297 16.938 9.383 1 96.94 86 PHE A N 1
ATOM 673 C CA . PHE A 1 86 ? -2.426 17.422 8.594 1 96.94 86 PHE A CA 1
ATOM 674 C C . PHE A 1 86 ? -3.484 16.328 8.445 1 96.94 86 PHE A C 1
ATOM 676 O O . PHE A 1 86 ? -4.645 16.531 8.805 1 96.94 86 PHE A O 1
ATOM 683 N N . PRO A 1 87 ? -3.08 15.164 7.965 1 97.25 87 PRO A N 1
ATOM 684 C CA . PRO A 1 87 ? -4.152 14.203 7.703 1 97.25 87 PRO A CA 1
ATOM 685 C C . PRO A 1 87 ? -4.926 13.82 8.961 1 97.25 87 PRO A C 1
ATOM 687 O O . PRO A 1 87 ? -6.133 13.586 8.906 1 97.25 87 PRO A O 1
ATOM 690 N N . HIS A 1 88 ? -4.246 13.852 9.969 1 95.38 88 HIS A N 1
ATOM 691 C CA . HIS A 1 88 ? -4.855 13.406 11.219 1 95.38 88 HIS A CA 1
ATOM 692 C C . HIS A 1 88 ? -5.785 14.469 11.789 1 95.38 88 HIS A C 1
ATOM 694 O O . HIS A 1 88 ? -6.895 14.156 12.227 1 95.38 88 HIS A O 1
ATOM 700 N N . VAL A 1 89 ? -5.367 15.695 11.742 1 94 89 VAL A N 1
ATOM 701 C CA . VAL A 1 89 ? -6.238 16.781 12.18 1 94 89 VAL A CA 1
ATOM 702 C C . VAL A 1 89 ? -7.426 16.906 11.227 1 94 89 VAL A C 1
ATOM 704 O O . VAL A 1 89 ? -8.555 17.172 11.656 1 94 89 VAL A O 1
ATOM 707 N N . PHE A 1 90 ? -7.141 16.719 10.016 1 95.75 90 PHE A N 1
ATOM 708 C CA . PHE A 1 90 ? -8.188 16.75 9.008 1 95.75 90 PHE A CA 1
ATOM 709 C C . PHE A 1 90 ? -9.289 15.742 9.344 1 95.75 90 PHE A C 1
ATOM 711 O O . PHE A 1 90 ? -10.469 16.094 9.328 1 95.75 90 PHE A O 1
ATOM 718 N N . LEU A 1 91 ? -8.922 14.547 9.695 1 94.31 91 LEU A N 1
ATOM 719 C CA . LEU A 1 91 ? -9.891 13.492 9.977 1 94.31 91 LEU A CA 1
ATOM 720 C C . LEU A 1 91 ? -10.594 13.727 11.305 1 94.31 91 LEU A C 1
ATOM 722 O O . LEU A 1 91 ? -11.758 13.375 11.477 1 94.31 91 LEU A O 1
ATOM 726 N N . MET A 1 92 ? -9.852 14.305 12.172 1 89.5 92 MET A N 1
ATOM 727 C CA . MET A 1 92 ? -10.484 14.641 13.445 1 89.5 92 MET A CA 1
ATOM 728 C C . MET A 1 92 ? -11.531 15.734 13.266 1 89.5 92 MET A C 1
ATOM 730 O O . MET A 1 92 ? -12.547 15.742 13.961 1 89.5 92 MET A O 1
ATOM 734 N N . THR A 1 93 ? -11.219 16.688 12.422 1 89.5 93 THR A N 1
ATOM 735 C CA . THR A 1 93 ? -12.133 17.781 12.133 1 89.5 93 THR A CA 1
ATOM 736 C C . THR A 1 93 ? -13.344 17.281 11.352 1 89.5 93 THR A C 1
ATOM 738 O O . THR A 1 93 ? -14.469 17.734 11.57 1 89.5 93 THR A O 1
ATOM 741 N N . HIS A 1 94 ? -13.086 16.375 10.484 1 91.25 94 HIS A N 1
ATOM 742 C CA . HIS A 1 94 ? -14.141 15.781 9.68 1 91.25 94 HIS A CA 1
ATOM 743 C C . HIS A 1 94 ? -14.336 14.312 10.031 1 91.25 94 HIS A C 1
ATOM 745 O O . HIS A 1 94 ? -14.102 13.43 9.195 1 91.25 94 HIS A O 1
ATOM 751 N N . SER A 1 95 ? -14.883 14.008 11.094 1 87.38 95 SER A N 1
ATOM 752 C CA . SER A 1 95 ? -14.953 12.68 11.68 1 87.38 95 SER A CA 1
ATOM 753 C C . SER A 1 95 ? -15.836 11.75 10.852 1 87.38 95 SER A C 1
ATOM 755 O O . SER A 1 95 ? -15.695 10.523 10.922 1 87.38 95 SER A O 1
ATOM 757 N N . HIS A 1 96 ? -16.766 12.32 10.078 1 89.06 96 HIS A N 1
ATOM 758 C CA . HIS A 1 96 ? -17.672 11.5 9.266 1 89.06 96 HIS A CA 1
ATOM 759 C C . HIS A 1 96 ? -16.906 10.82 8.125 1 89.06 96 HIS A C 1
ATOM 761 O O . HIS A 1 96 ? -17.438 9.898 7.496 1 89.06 96 HIS A O 1
ATOM 767 N N . LEU A 1 97 ? -15.695 11.273 7.918 1 92.06 97 LEU A N 1
ATOM 768 C CA . LEU A 1 97 ? -14.875 10.711 6.848 1 92.06 97 LEU A CA 1
ATOM 769 C C . LEU A 1 97 ? -14.039 9.547 7.355 1 92.06 97 LEU A C 1
ATOM 771 O O . LEU A 1 97 ? -13.375 8.867 6.57 1 92.06 97 LEU A O 1
ATOM 775 N N . VAL A 1 98 ? -14.039 9.32 8.641 1 89.5 98 VAL A N 1
ATOM 776 C CA . VAL A 1 98 ? -13.281 8.211 9.203 1 89.5 98 VAL A CA 1
ATOM 777 C C . VAL A 1 98 ? -13.969 6.891 8.852 1 89.5 98 VAL A C 1
ATOM 779 O O . VAL A 1 98 ? -15.172 6.742 9.039 1 89.5 98 VAL A O 1
ATOM 782 N N . VAL A 1 99 ? -13.195 6.031 8.328 1 90.94 99 VAL A N 1
ATOM 783 C CA . VAL A 1 99 ? -13.734 4.754 7.875 1 90.94 99 VAL A CA 1
ATOM 784 C C . VAL A 1 99 ? -13.141 3.619 8.711 1 90.94 99 VAL A C 1
ATOM 786 O O . VAL A 1 99 ? -11.977 3.674 9.109 1 90.94 99 VAL A O 1
ATOM 789 N N . PRO A 1 100 ? -13.977 2.666 8.969 1 89.25 100 PRO A N 1
ATOM 790 C CA . PRO A 1 100 ? -13.438 1.512 9.688 1 89.25 100 PRO A CA 1
ATOM 791 C C . PRO A 1 100 ? -12.391 0.746 8.883 1 89.25 100 PRO A C 1
ATOM 793 O O . PRO A 1 100 ? -12.445 0.736 7.652 1 89.25 100 PRO A O 1
ATOM 796 N N . PRO A 1 101 ? -11.492 0.193 9.578 1 89.25 101 PRO A N 1
ATOM 797 C CA . PRO A 1 101 ? -10.461 -0.587 8.891 1 89.25 101 PRO A CA 1
ATOM 798 C C . PRO A 1 101 ? -11.039 -1.756 8.094 1 89.25 101 PRO A C 1
ATOM 800 O O . PRO A 1 101 ? -12.148 -2.211 8.383 1 89.25 101 PRO A O 1
ATOM 803 N N . PRO A 1 102 ? -10.219 -2.113 7.102 1 89.44 102 PRO A N 1
ATOM 804 C CA . PRO A 1 102 ? -10.703 -3.273 6.348 1 89.44 102 PRO A CA 1
ATOM 805 C C . PRO A 1 102 ? -10.805 -4.531 7.207 1 89.44 102 PRO A C 1
ATOM 807 O O . PRO A 1 102 ? -9.977 -4.75 8.094 1 89.44 102 PRO A O 1
ATOM 810 N N . THR A 1 103 ? -11.742 -5.305 6.918 1 88.75 103 THR A N 1
ATOM 811 C CA . THR A 1 103 ? -11.93 -6.559 7.641 1 88.75 103 THR A CA 1
ATOM 812 C C . THR A 1 103 ? -11.203 -7.703 6.941 1 88.75 103 THR A C 1
ATOM 814 O O . THR A 1 103 ? -10.891 -8.719 7.562 1 88.75 103 THR A O 1
ATOM 817 N N . GLN A 1 104 ? -10.938 -7.465 5.699 1 89.62 104 GLN A N 1
ATOM 818 C CA . GLN A 1 104 ? -10.297 -8.523 4.93 1 89.62 104 GLN A CA 1
ATOM 819 C C . GLN A 1 104 ? -8.781 -8.398 4.973 1 89.62 104 GLN A C 1
ATOM 821 O O . GLN A 1 104 ? -8.242 -7.289 4.926 1 89.62 104 GLN A O 1
ATOM 826 N N . THR A 1 105 ? -8.164 -9.438 5.227 1 90.62 105 THR A N 1
ATOM 827 C CA . THR A 1 105 ? -6.707 -9.539 5.172 1 90.62 105 THR A CA 1
ATOM 828 C C . THR A 1 105 ? -6.277 -10.555 4.117 1 90.62 105 THR A C 1
ATOM 830 O O . THR A 1 105 ? -6.957 -11.555 3.895 1 90.62 105 THR A O 1
ATOM 833 N N . TYR A 1 106 ? -5.266 -10.234 3.508 1 94.56 106 TYR A N 1
ATOM 834 C CA . TYR A 1 106 ? -4.762 -11.156 2.498 1 94.56 106 TYR A CA 1
ATOM 835 C C . TYR A 1 106 ? -4.195 -12.422 3.143 1 94.56 106 TYR A C 1
ATOM 837 O O . TYR A 1 106 ? -3.441 -12.344 4.117 1 94.56 106 TYR A O 1
ATOM 845 N N . VAL A 1 107 ? -4.594 -13.531 2.578 1 93.12 107 VAL A N 1
ATOM 846 C CA . VAL A 1 107 ? -4.102 -14.82 3.051 1 93.12 107 VAL A CA 1
ATOM 847 C C . VAL A 1 107 ? -3.418 -15.562 1.906 1 93.12 107 VAL A C 1
ATOM 849 O O . VAL A 1 107 ? -4.082 -16.031 0.975 1 93.12 107 VAL A O 1
ATOM 852 N N . PRO A 1 108 ? -2.133 -15.695 1.983 1 92.69 108 PRO A N 1
ATOM 853 C CA . PRO A 1 108 ? -1.432 -16.438 0.941 1 92.69 108 PRO A CA 1
ATOM 854 C C . PRO A 1 108 ? -1.923 -17.891 0.821 1 92.69 108 PRO A C 1
ATOM 856 O O . PRO A 1 108 ? -2.08 -18.578 1.833 1 92.69 108 PRO A O 1
ATOM 859 N N . ARG A 1 109 ? -2.15 -18.281 -0.364 1 91.94 109 ARG A N 1
ATOM 860 C CA . ARG A 1 109 ? -2.631 -19.625 -0.615 1 91.94 109 ARG A CA 1
ATOM 861 C C . ARG A 1 109 ? -1.829 -20.297 -1.727 1 91.94 109 ARG A C 1
ATOM 863 O O . ARG A 1 109 ? -1.412 -19.641 -2.68 1 91.94 109 ARG A O 1
ATOM 870 N N . VAL A 1 110 ? -1.644 -21.609 -1.589 1 91 110 VAL A N 1
ATOM 871 C CA . VAL A 1 110 ? -1.049 -22.453 -2.615 1 91 110 VAL A CA 1
ATOM 872 C C . VAL A 1 110 ? -2.045 -23.547 -3.031 1 91 110 VAL A C 1
ATOM 874 O O . VAL A 1 110 ? -2.426 -24.391 -2.221 1 91 110 VAL A O 1
ATOM 877 N N . PHE A 1 111 ? -2.43 -23.469 -4.176 1 88.94 111 PHE A N 1
ATOM 878 C CA . PHE A 1 111 ? -3.412 -24.391 -4.719 1 88.94 111 PHE A CA 1
ATOM 879 C C . PHE A 1 111 ? -4.664 -24.438 -3.85 1 88.94 111 PHE A C 1
ATOM 881 O O . PHE A 1 111 ? -5.188 -25.5 -3.551 1 88.94 111 PHE A O 1
ATOM 888 N N . GLY A 1 112 ? -5.02 -23.219 -3.375 1 87.12 112 GLY A N 1
ATOM 889 C CA . GLY A 1 112 ? -6.262 -23.078 -2.637 1 87.12 112 GLY A CA 1
ATOM 890 C C . GLY A 1 112 ? -6.098 -23.281 -1.143 1 87.12 112 GLY A C 1
ATOM 891 O O . GLY A 1 112 ? -7.02 -23.031 -0.368 1 87.12 112 GLY A O 1
ATOM 892 N N . TYR A 1 113 ? -4.93 -23.703 -0.647 1 86.88 113 TYR A N 1
ATOM 893 C CA . TYR A 1 113 ? -4.707 -23.953 0.77 1 86.88 113 TYR A CA 1
ATOM 894 C C . TYR A 1 113 ? -3.871 -22.859 1.402 1 86.88 113 TYR A C 1
ATOM 896 O O . TYR A 1 113 ? -2.9 -22.375 0.805 1 86.88 113 TYR A O 1
ATOM 904 N N . LYS A 1 114 ? -4.27 -22.531 2.545 1 88.5 114 LYS A N 1
ATOM 905 C CA . LYS A 1 114 ? -3.502 -21.531 3.283 1 88.5 114 LYS A CA 1
ATOM 906 C C . LYS A 1 114 ? -2.105 -22.047 3.615 1 88.5 114 LYS A C 1
ATOM 908 O O . LYS A 1 114 ? -1.939 -23.219 3.984 1 88.5 114 LYS A O 1
ATOM 913 N N . ILE A 1 115 ? -1.216 -21.219 3.438 1 84 115 ILE A N 1
ATOM 914 C CA . ILE A 1 115 ? 0.135 -21.594 3.842 1 84 115 ILE A CA 1
ATOM 915 C C . ILE A 1 115 ? 0.236 -21.594 5.363 1 84 115 ILE A C 1
ATOM 917 O O . ILE A 1 115 ? -0.171 -20.641 6.02 1 84 115 ILE A O 1
ATOM 921 N N . HIS A 1 116 ? 0.797 -22.547 5.848 1 78.88 116 HIS A N 1
ATOM 922 C CA . HIS A 1 116 ? 0.887 -22.688 7.297 1 78.88 116 HIS A CA 1
ATOM 923 C C . HIS A 1 116 ? 1.908 -21.703 7.875 1 78.88 116 HIS A C 1
ATOM 925 O O . HIS A 1 116 ? 2.973 -21.5 7.293 1 78.88 116 HIS A O 1
ATOM 931 N N . SER A 1 117 ? 1.611 -21.25 9.062 1 75.94 117 SER A N 1
ATOM 932 C CA . SER A 1 117 ? 2.432 -20.234 9.703 1 75.94 117 SER A CA 1
ATOM 933 C C . SER A 1 117 ? 3.822 -20.766 10.031 1 75.94 117 SER A C 1
ATOM 935 O O . SER A 1 117 ? 4.785 -20 10.109 1 75.94 117 SER A O 1
ATOM 937 N N . SER A 1 118 ? 3.941 -22.031 10.211 1 69.31 118 SER A N 1
ATOM 938 C CA . SER A 1 118 ? 5.211 -22.625 10.609 1 69.31 118 SER A CA 1
ATOM 939 C C . SER A 1 118 ? 6.074 -22.938 9.391 1 69.31 118 SER A C 1
ATOM 941 O O . SER A 1 118 ? 7.223 -23.359 9.531 1 69.31 118 SER A O 1
ATOM 943 N N . SER A 1 119 ? 5.559 -22.656 8.32 1 71.5 119 SER A N 1
ATOM 944 C CA . SER A 1 119 ? 6.293 -22.984 7.102 1 71.5 119 SER A CA 1
ATOM 945 C C . SER A 1 119 ? 7.512 -22.094 6.926 1 71.5 119 S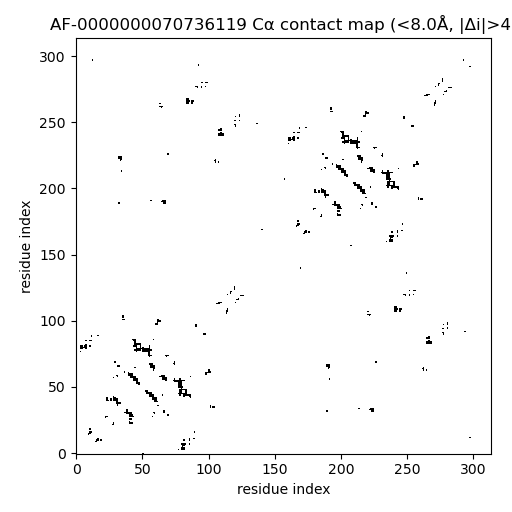ER A C 1
ATOM 947 O O . SER A 1 119 ? 7.574 -21 7.512 1 71.5 119 SER A O 1
ATOM 949 N N . GLU A 1 120 ? 8.461 -22.609 6.301 1 68.94 120 GLU A N 1
ATOM 950 C CA . GLU A 1 120 ? 9.664 -21.844 5.992 1 68.94 120 GLU A CA 1
ATOM 951 C C . GLU A 1 120 ? 9.328 -20.531 5.281 1 68.94 120 GLU A C 1
ATOM 953 O O . GLU A 1 120 ? 10.102 -19.578 5.336 1 68.94 120 GLU A O 1
ATOM 958 N N . TYR A 1 121 ? 8.141 -20.641 4.836 1 71.62 121 TYR A N 1
ATOM 959 C CA . TYR A 1 121 ? 7.648 -19.469 4.125 1 71.62 121 TYR A CA 1
ATOM 960 C C . TYR A 1 121 ? 7.605 -18.266 5.047 1 71.62 121 TYR A C 1
ATOM 962 O O . TYR A 1 121 ? 7.957 -17.156 4.637 1 71.62 121 TYR A O 1
ATOM 970 N N . TYR A 1 122 ? 7.242 -18.5 6.234 1 71.5 122 TYR A N 1
ATOM 971 C CA . TYR A 1 122 ? 7.086 -17.406 7.184 1 71.5 122 TYR A CA 1
ATOM 972 C C . TYR A 1 122 ? 8.328 -17.266 8.055 1 71.5 122 TYR A C 1
ATOM 974 O O . TYR A 1 122 ? 8.711 -16.141 8.414 1 71.5 122 TYR A O 1
ATOM 982 N N . THR A 1 123 ? 8.984 -18.359 8.32 1 67.62 123 THR A N 1
ATOM 983 C CA . THR A 1 123 ? 10.031 -18.359 9.336 1 67.62 123 THR A CA 1
ATOM 984 C C . THR A 1 123 ? 11.398 -18.141 8.695 1 67.62 123 THR A C 1
ATOM 986 O O . THR A 1 123 ? 12.352 -17.75 9.375 1 67.62 123 THR A O 1
ATOM 989 N N . GLY A 1 124 ? 11.617 -18.281 7.414 1 62.22 124 GLY A N 1
ATOM 990 C CA . GLY A 1 124 ? 12.914 -18.203 6.762 1 62.22 124 GLY A CA 1
ATOM 991 C C . GLY A 1 124 ? 13.867 -19.312 7.184 1 62.22 124 GLY A C 1
ATOM 992 O O . GLY A 1 124 ? 15.016 -19.359 6.742 1 62.22 124 GLY A O 1
ATOM 993 N N . LYS A 1 125 ? 13.805 -19.828 8.398 1 53.34 125 LYS A N 1
ATOM 994 C CA . LYS A 1 125 ? 14.734 -20.828 8.914 1 53.34 125 LYS A CA 1
ATOM 995 C C . LYS A 1 125 ? 14.672 -22.109 8.102 1 53.34 125 LYS A C 1
ATOM 997 O O . LYS A 1 125 ? 13.586 -22.656 7.887 1 53.34 125 LYS A O 1
ATOM 1002 N N . LYS A 1 126 ? 15.758 -22.141 7.227 1 49.53 126 LYS A N 1
ATOM 1003 C CA . LYS A 1 126 ? 15.938 -23.406 6.516 1 49.53 126 LYS A CA 1
ATOM 1004 C C . LYS A 1 126 ? 15.914 -24.594 7.477 1 49.53 126 LYS A C 1
ATOM 1006 O O . LYS A 1 126 ? 16.703 -24.656 8.422 1 49.53 126 LYS A O 1
ATOM 1011 N N . LYS A 1 127 ? 14.906 -25.031 8.008 1 44.72 127 LYS A N 1
ATOM 1012 C CA . LYS A 1 127 ? 15.125 -26.297 8.711 1 44.72 127 LYS A CA 1
ATOM 1013 C C . LYS A 1 127 ? 16.094 -27.188 7.941 1 44.72 127 LYS A C 1
ATOM 1015 O O . LYS A 1 127 ? 16.141 -27.141 6.711 1 44.72 127 LYS A O 1
ATOM 1020 N N . GLY A 1 128 ? 17.266 -27.672 8.547 1 38.94 128 GLY A N 1
ATOM 1021 C CA . GLY A 1 128 ? 18.312 -28.594 8.109 1 38.94 128 GLY A CA 1
ATOM 1022 C C . GLY A 1 128 ? 17.844 -29.562 7.039 1 38.94 128 GLY A C 1
ATOM 1023 O O . GLY A 1 128 ? 18.469 -30.578 6.801 1 38.94 128 GLY A O 1
ATOM 1024 N N . SER A 1 129 ? 16.672 -29.703 6.684 1 38.5 129 SER A N 1
ATOM 1025 C CA . SER A 1 129 ? 16.375 -30.812 5.793 1 38.5 129 SER A CA 1
ATOM 1026 C C . SER A 1 129 ? 16.953 -30.578 4.398 1 38.5 129 SER A C 1
ATOM 1028 O O . SER A 1 129 ? 16.438 -29.75 3.648 1 38.5 129 SER A O 1
ATOM 1030 N N . SER A 1 130 ? 18.297 -30.672 4.129 1 42.31 130 SER A N 1
ATOM 1031 C CA . SER A 1 130 ? 19.016 -30.719 2.859 1 42.31 130 SER A CA 1
ATOM 1032 C C . SER A 1 130 ? 18.141 -31.281 1.75 1 42.31 130 SER A C 1
ATOM 1034 O O . SER A 1 130 ? 18.109 -30.75 0.64 1 42.31 130 SER A O 1
ATOM 1036 N N . GLY A 1 131 ? 17.859 -32.75 1.713 1 41.34 131 GLY A N 1
ATOM 1037 C CA . GLY A 1 131 ? 17.281 -33.656 0.759 1 41.34 131 GLY A CA 1
ATOM 1038 C C . GLY A 1 131 ? 15.812 -33.406 0.466 1 41.34 131 GLY A C 1
ATOM 1039 O O . GLY A 1 131 ? 15.258 -33.938 -0.501 1 41.34 131 GLY A O 1
ATOM 1040 N N . ARG A 1 132 ? 15 -32.906 1.407 1 46.03 132 ARG A N 1
ATOM 1041 C CA . ARG A 1 132 ? 13.547 -32.781 1.366 1 46.03 132 ARG A CA 1
ATOM 1042 C C . ARG A 1 132 ? 13.125 -31.578 0.545 1 46.03 132 ARG A C 1
ATOM 1044 O O . ARG A 1 132 ? 11.945 -31.406 0.223 1 46.03 132 ARG A O 1
ATOM 1051 N N . GLU A 1 133 ? 13.82 -30.531 0.498 1 45.38 133 GLU A N 1
ATOM 1052 C CA . GLU A 1 133 ? 13.43 -29.375 -0.304 1 45.38 133 GLU A CA 1
ATOM 1053 C C . GLU A 1 133 ? 13.312 -29.75 -1.781 1 45.38 133 GLU A C 1
ATOM 1055 O O . GLU A 1 133 ? 12.367 -29.328 -2.455 1 45.38 133 GLU A O 1
ATOM 1060 N N . ARG A 1 134 ? 14.305 -30.5 -2.389 1 46.41 134 ARG A N 1
ATOM 1061 C CA . ARG A 1 134 ? 14.219 -31.047 -3.742 1 46.41 134 ARG A CA 1
ATOM 1062 C C . ARG A 1 134 ? 13.039 -32 -3.875 1 46.41 134 ARG A C 1
ATOM 1064 O O . ARG A 1 134 ? 12.375 -32.031 -4.914 1 46.41 134 ARG A O 1
ATOM 1071 N N . GLU A 1 135 ? 12.758 -32.844 -2.781 1 47.75 135 GLU A N 1
ATOM 1072 C CA . GLU A 1 135 ? 11.633 -33.75 -2.793 1 47.75 135 GLU A CA 1
ATOM 1073 C C . GLU A 1 135 ? 10.305 -33.031 -2.689 1 47.75 135 GLU A C 1
ATOM 1075 O O . GLU A 1 135 ? 9.336 -33.375 -3.369 1 47.75 135 GLU A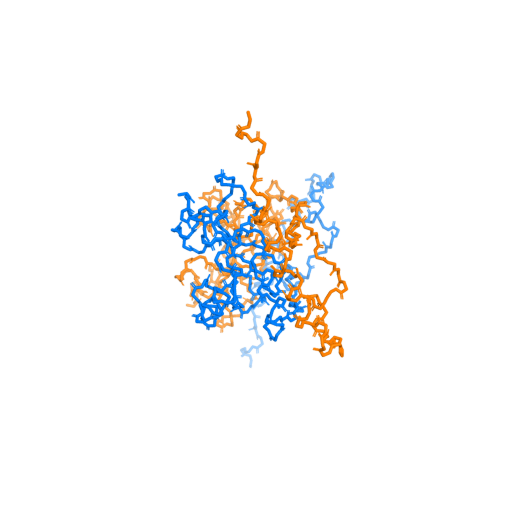 O 1
ATOM 1080 N N . LYS A 1 136 ? 10.07 -31.984 -1.939 1 48.38 136 LYS A N 1
ATOM 1081 C CA . LYS A 1 136 ? 8.852 -31.188 -1.824 1 48.38 136 LYS A CA 1
ATOM 1082 C C . LYS A 1 136 ? 8.562 -30.422 -3.115 1 48.38 136 LYS A C 1
ATOM 1084 O O . LYS A 1 136 ? 7.426 -30.391 -3.58 1 48.38 136 LYS A O 1
ATOM 1089 N N . TYR A 1 137 ? 9.625 -29.797 -3.713 1 50.56 137 TYR A N 1
ATOM 1090 C CA . TYR A 1 137 ? 9.469 -29.266 -5.062 1 50.56 137 TYR A CA 1
ATOM 1091 C C . TYR A 1 137 ? 8.984 -30.344 -6.02 1 50.56 137 TYR A C 1
ATOM 1093 O O . TYR A 1 137 ? 8.078 -30.125 -6.824 1 50.56 137 TYR A O 1
ATOM 1101 N N . ARG A 1 138 ? 9.617 -31.562 -5.934 1 49.66 138 ARG A N 1
ATOM 1102 C CA . ARG A 1 138 ? 9.195 -32.688 -6.746 1 49.66 138 ARG A CA 1
ATOM 1103 C C . ARG A 1 138 ? 7.758 -33.094 -6.422 1 49.66 138 ARG A C 1
ATOM 1105 O O . ARG A 1 138 ? 6.973 -33.406 -7.324 1 49.66 138 ARG A O 1
ATOM 1112 N N . LYS A 1 139 ? 7.355 -33.062 -5.145 1 53.09 139 LYS A N 1
ATOM 1113 C CA . LYS A 1 139 ? 5.996 -33.438 -4.777 1 53.09 139 LYS A CA 1
ATOM 1114 C C . LYS A 1 139 ? 4.992 -32.375 -5.211 1 53.09 139 LYS A C 1
ATOM 1116 O O . LYS A 1 139 ? 3.906 -32.719 -5.695 1 53.09 139 LYS A O 1
ATOM 1121 N N . VAL A 1 140 ? 5.309 -31.188 -5.004 1 52.94 140 VAL A N 1
ATOM 1122 C CA . VAL A 1 140 ? 4.434 -30.109 -5.484 1 52.94 140 VAL A CA 1
ATOM 1123 C C . VAL A 1 140 ? 4.344 -30.172 -7.008 1 52.94 140 VAL A C 1
ATOM 1125 O O . VAL A 1 140 ? 3.252 -30.062 -7.574 1 52.94 140 VAL A O 1
ATOM 1128 N N . MET A 1 141 ? 5.512 -30.469 -7.629 1 53.12 141 MET A N 1
ATOM 1129 C CA . MET A 1 141 ? 5.473 -30.625 -9.078 1 53.12 141 MET A CA 1
ATOM 1130 C C . MET A 1 141 ? 4.684 -31.875 -9.469 1 53.12 141 MET A C 1
ATOM 1132 O O . MET A 1 141 ? 3.918 -31.844 -10.438 1 53.12 141 MET A O 1
ATOM 1136 N N . THR A 1 142 ? 4.855 -33 -8.672 1 53.38 142 THR A N 1
ATOM 1137 C CA . THR A 1 142 ? 4.066 -34.219 -8.906 1 53.38 142 THR A CA 1
ATOM 1138 C C . THR A 1 142 ? 2.588 -33.969 -8.625 1 53.38 142 THR A C 1
ATOM 1140 O O . THR A 1 142 ? 1.719 -34.438 -9.359 1 53.38 142 THR A O 1
ATOM 1143 N N . LEU A 1 143 ? 2.375 -33.281 -7.602 1 51.53 143 LEU A N 1
ATOM 1144 C CA . LEU A 1 143 ? 0.984 -32.969 -7.289 1 51.53 143 LEU A CA 1
ATOM 1145 C C . LEU A 1 143 ? 0.382 -32.031 -8.344 1 51.53 143 LEU A C 1
ATOM 1147 O O . LEU A 1 143 ? -0.752 -32.25 -8.781 1 51.53 143 LEU A O 1
ATOM 1151 N N . ILE A 1 144 ? 1.013 -31.109 -8.75 1 48.75 144 ILE A N 1
ATOM 1152 C CA . ILE A 1 144 ? 0.576 -30.25 -9.852 1 48.75 144 ILE A CA 1
ATOM 1153 C C . ILE A 1 144 ? 0.398 -31.094 -11.109 1 48.75 144 ILE A C 1
ATOM 1155 O O . ILE A 1 144 ? -0.599 -30.953 -11.82 1 48.75 144 ILE A O 1
ATOM 1159 N N . ASP A 1 145 ? 1.282 -32.062 -11.352 1 50.06 145 ASP A N 1
ATOM 1160 C CA . ASP A 1 145 ? 1.157 -33 -12.461 1 50.06 145 ASP A CA 1
ATOM 1161 C C . ASP A 1 145 ? -0.075 -33.875 -12.297 1 50.06 145 ASP A C 1
ATOM 1163 O O . ASP A 1 145 ? -0.771 -34.188 -13.273 1 50.06 145 ASP A O 1
ATOM 1167 N N . ARG A 1 146 ? -0.288 -34.312 -11.086 1 51.28 146 ARG A N 1
ATOM 1168 C CA . ARG A 1 146 ? -1.459 -35.156 -10.82 1 51.28 146 ARG A CA 1
ATOM 1169 C C . ARG A 1 146 ? -2.746 -34.344 -10.977 1 51.28 146 ARG A C 1
ATOM 1171 O O . ARG A 1 146 ? -3.738 -34.844 -11.508 1 51.28 146 ARG A O 1
ATOM 1178 N N . LEU A 1 147 ? -2.752 -33.188 -10.523 1 50.09 147 LEU A N 1
ATOM 1179 C CA . LEU A 1 147 ? -3.959 -32.375 -10.578 1 50.09 147 LEU A CA 1
ATOM 1180 C C . LEU A 1 147 ? -4.234 -31.906 -12.008 1 50.09 147 LEU A C 1
ATOM 1182 O O . LEU A 1 147 ? -5.391 -31.781 -12.414 1 50.09 147 LEU A O 1
ATOM 1186 N N . LYS A 1 148 ? -3.373 -31.734 -12.836 1 47.97 148 LYS A N 1
ATOM 1187 C CA . LYS A 1 148 ? -3.518 -31.516 -14.273 1 47.97 148 LYS A CA 1
ATOM 1188 C C . LYS A 1 148 ? -4.035 -32.781 -14.969 1 47.97 148 LYS A C 1
ATOM 1190 O O . LYS A 1 148 ? -4.75 -32.688 -15.969 1 47.97 148 LYS 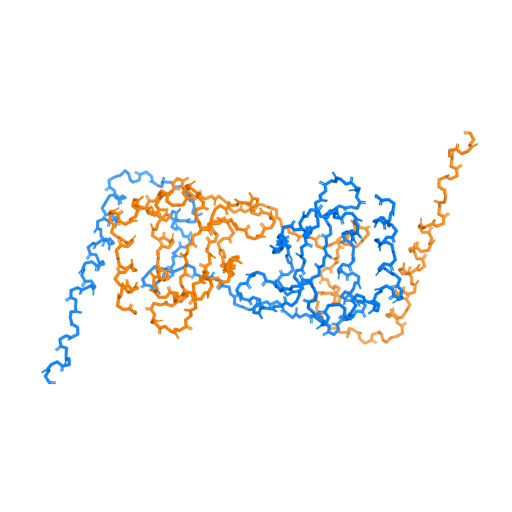A O 1
ATOM 1195 N N . GLY A 1 149 ? -3.574 -34 -14.594 1 47.22 149 GLY A N 1
ATOM 1196 C CA . GLY A 1 149 ? -4.031 -35.25 -15.227 1 47.22 149 GLY A CA 1
ATOM 1197 C C . GLY A 1 149 ? -5.504 -35.531 -14.984 1 47.22 149 GLY A C 1
ATOM 1198 O O . GLY A 1 149 ? -6.031 -36.531 -15.453 1 47.22 149 GLY A O 1
ATOM 1199 N N . ARG A 1 150 ? -6.141 -35 -14.023 1 44.78 150 ARG A N 1
ATOM 1200 C CA . ARG A 1 150 ? -7.539 -35.375 -13.891 1 44.78 150 ARG A CA 1
ATOM 1201 C C . ARG A 1 150 ? -8.406 -34.719 -14.945 1 44.78 150 ARG A C 1
ATOM 1203 O O . ARG A 1 150 ? -8.695 -33.5 -14.836 1 44.78 150 ARG A O 1
ATOM 1210 N N . PRO A 1 151 ? -8.281 -35.062 -16.219 1 40.03 151 PRO A N 1
ATOM 1211 C CA . PRO A 1 151 ? -9.312 -34.719 -17.188 1 40.03 151 PRO A CA 1
ATOM 1212 C C . PRO A 1 151 ? -10.727 -34.844 -16.625 1 40.03 151 PRO A C 1
ATOM 1214 O O . PRO A 1 151 ? -10.984 -35.688 -15.781 1 40.03 151 PRO A O 1
ATOM 1217 N N . ASN A 1 152 ? -11.445 -33.719 -16.391 1 38.06 152 ASN A N 1
ATOM 1218 C CA . ASN A 1 152 ? -12.891 -33.875 -16.281 1 38.06 152 ASN A CA 1
ATOM 1219 C C . ASN A 1 152 ? -13.406 -34.969 -17.203 1 38.06 152 ASN A C 1
ATOM 1221 O O . ASN A 1 152 ? -13.664 -34.719 -18.391 1 38.06 152 ASN A O 1
ATOM 1225 N N . ASP A 1 153 ? -13.008 -36.094 -17.219 1 32.47 153 ASP A N 1
ATOM 1226 C CA . ASP A 1 153 ? -13.617 -37.219 -17.922 1 32.47 153 ASP A CA 1
ATOM 1227 C C . ASP A 1 153 ? -15.109 -37.312 -17.625 1 32.47 153 ASP A C 1
ATOM 1229 O O . ASP A 1 153 ? -15.805 -38.188 -18.188 1 32.47 153 ASP A O 1
ATOM 1233 N N . GLU A 1 154 ? -15.68 -36.688 -16.547 1 36.66 154 GLU A N 1
ATOM 1234 C CA . GLU A 1 154 ? -17.078 -37.062 -16.438 1 36.66 154 GLU A CA 1
ATOM 1235 C C . GLU A 1 154 ? -17.922 -36.406 -17.516 1 36.66 154 GLU A C 1
ATOM 1237 O O . GLU A 1 154 ? -19.078 -36.781 -17.734 1 36.66 154 GLU A O 1
ATOM 1242 N N . GLN A 1 155 ? -17.547 -35.312 -18.125 1 32.28 155 GLN A N 1
ATOM 1243 C CA . GLN A 1 155 ? -18.641 -34.812 -18.969 1 32.28 155 GLN A CA 1
ATOM 1244 C C . GLN A 1 155 ? -18.703 -35.594 -20.281 1 32.28 155 GLN A C 1
ATOM 1246 O O . GLN A 1 155 ? -19.547 -35.312 -21.141 1 32.28 155 GLN A O 1
ATOM 1251 N N . ALA A 1 156 ? -17.75 -36.5 -20.703 1 34.66 156 ALA A N 1
ATOM 1252 C CA . ALA A 1 156 ? -18.062 -37.094 -22 1 34.66 156 ALA A CA 1
ATOM 1253 C C . ALA A 1 156 ? -19.062 -38.219 -21.844 1 34.66 156 ALA A C 1
ATOM 1255 O O . ALA A 1 156 ? -19.453 -38.844 -22.844 1 34.66 156 ALA A O 1
ATOM 1256 N N . ARG A 1 157 ? -19.516 -38.688 -20.641 1 26.2 157 ARG A N 1
ATOM 1257 C CA . ARG A 1 157 ? -20.656 -39.562 -20.844 1 26.2 157 ARG A CA 1
ATOM 1258 C C . ARG A 1 157 ? -21.953 -38.781 -20.859 1 26.2 157 ARG A C 1
ATOM 1260 O O . ARG A 1 157 ? -22.109 -37.812 -20.125 1 26.2 157 ARG A O 1
ATOM 1267 N N . MET B 1 1 ? -7.531 -15.641 -23.641 1 79.38 1 MET B N 1
ATOM 1268 C CA . MET B 1 1 ? -7.949 -16.359 -22.438 1 79.38 1 MET B CA 1
ATOM 1269 C C . MET B 1 1 ? -7.113 -17.625 -22.25 1 79.38 1 MET B C 1
ATOM 1271 O O . MET B 1 1 ? -6.391 -17.75 -21.266 1 79.38 1 MET B O 1
ATOM 1275 N N . LEU B 1 2 ? -7.039 -18.469 -23.359 1 84.69 2 LEU B N 1
ATOM 1276 C CA . LEU B 1 2 ? -6.293 -19.719 -23.234 1 84.69 2 LEU B CA 1
ATOM 1277 C C . LEU B 1 2 ? -4.816 -19.438 -22.984 1 84.69 2 LEU B C 1
ATOM 1279 O O . LEU B 1 2 ? -4.207 -20.062 -22.109 1 84.69 2 LEU B O 1
ATOM 1283 N N . TYR B 1 3 ? -4.254 -18.484 -23.672 1 86.62 3 TYR B N 1
ATOM 1284 C CA . TYR B 1 3 ? -2.842 -18.156 -23.5 1 86.62 3 TYR B CA 1
ATOM 1285 C C . TYR B 1 3 ? -2.551 -17.766 -22.062 1 86.62 3 TYR B C 1
ATOM 1287 O O . TYR B 1 3 ? -1.517 -18.141 -21.5 1 86.62 3 TYR B O 1
ATOM 1295 N N . GLY B 1 4 ? -3.494 -17.109 -21.484 1 90.06 4 GLY B N 1
ATOM 1296 C CA . GLY B 1 4 ? -3.34 -16.703 -20.109 1 90.06 4 GLY B CA 1
ATOM 1297 C C . GLY B 1 4 ? -3.336 -17.859 -19.141 1 90.06 4 GLY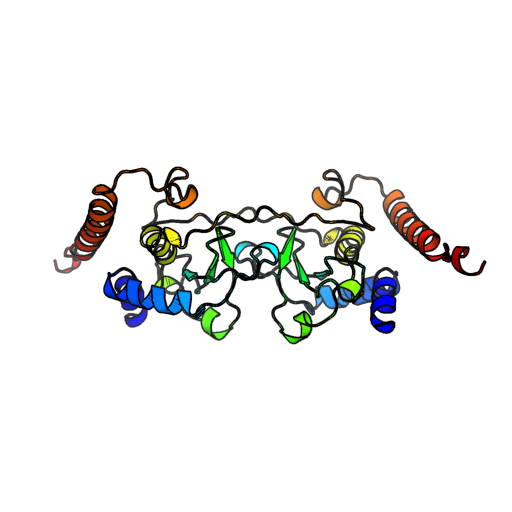 B C 1
ATOM 1298 O O . GLY B 1 4 ? -2.502 -17.922 -18.234 1 90.06 4 GLY B O 1
ATOM 1299 N N . LEU B 1 5 ? -4.195 -18.703 -19.406 1 90.38 5 LEU B N 1
ATOM 1300 C CA . LEU B 1 5 ? -4.285 -19.859 -18.516 1 90.38 5 LEU B CA 1
ATOM 1301 C C . LEU B 1 5 ? -3.072 -20.766 -18.672 1 90.38 5 LEU B C 1
ATOM 1303 O O . LEU B 1 5 ? -2.609 -21.375 -17.703 1 90.38 5 LEU B O 1
ATOM 1307 N N . ILE B 1 6 ? -2.617 -20.828 -19.906 1 93.44 6 ILE B N 1
ATOM 1308 C CA . ILE B 1 6 ? -1.395 -21.594 -20.156 1 93.44 6 ILE B CA 1
ATOM 1309 C C . ILE B 1 6 ? -0.218 -20.906 -19.453 1 93.44 6 ILE B C 1
ATOM 1311 O O . ILE B 1 6 ? 0.663 -21.594 -18.906 1 93.44 6 ILE B O 1
ATOM 1315 N N . HIS B 1 7 ? -0.266 -19.656 -19.5 1 95.81 7 HIS B N 1
ATOM 1316 C CA . HIS B 1 7 ? 0.798 -18.922 -18.828 1 95.81 7 HIS B CA 1
ATOM 1317 C C . HIS B 1 7 ? 0.842 -19.234 -17.344 1 95.81 7 HIS B C 1
ATOM 1319 O O . HIS B 1 7 ? 1.92 -19.422 -16.781 1 95.81 7 HIS B O 1
ATOM 1325 N N . ALA B 1 8 ? -0.248 -19.312 -16.734 1 95.88 8 ALA B N 1
ATOM 1326 C CA . ALA B 1 8 ? -0.341 -19.578 -15.305 1 95.88 8 ALA B CA 1
ATOM 1327 C C . ALA B 1 8 ? 0.282 -20.922 -14.961 1 95.88 8 ALA B C 1
ATOM 1329 O O . ALA B 1 8 ? 0.87 -21.094 -13.883 1 95.88 8 ALA B O 1
ATOM 1330 N N . ARG B 1 9 ? 0.112 -21.781 -15.836 1 93.81 9 ARG B N 1
ATOM 1331 C CA . ARG B 1 9 ? 0.713 -23.094 -15.617 1 93.81 9 ARG B CA 1
ATOM 1332 C C . ARG B 1 9 ? 2.207 -23.062 -15.922 1 93.81 9 ARG B C 1
ATOM 1334 O O . ARG B 1 9 ? 3.002 -23.688 -15.211 1 93.81 9 ARG B O 1
ATOM 1341 N N . TYR B 1 10 ? 2.557 -22.453 -16.984 1 95.25 10 TYR B N 1
ATOM 1342 C CA . TYR B 1 10 ? 3.941 -22.391 -17.438 1 95.25 10 TYR B CA 1
ATOM 1343 C C . TYR B 1 10 ? 4.844 -21.828 -16.344 1 95.25 10 TYR B C 1
ATOM 1345 O O . TYR B 1 10 ? 5.938 -22.359 -16.109 1 95.25 10 TYR B O 1
ATOM 1353 N N . ILE B 1 11 ? 4.441 -20.797 -15.633 1 96.75 11 ILE B N 1
ATOM 1354 C CA . ILE B 1 11 ? 5.309 -20.109 -14.688 1 96.75 11 ILE B CA 1
ATOM 1355 C C . ILE B 1 11 ? 5.48 -20.953 -13.43 1 96.75 11 ILE B C 1
ATOM 1357 O O . ILE B 1 11 ? 6.297 -20.625 -12.562 1 96.75 11 ILE B O 1
ATOM 1361 N N . LEU B 1 12 ? 4.781 -22.016 -13.383 1 95.12 12 LEU B N 1
ATOM 1362 C CA . LEU B 1 12 ? 4.961 -22.938 -12.258 1 95.12 12 LEU B CA 1
ATOM 1363 C C . LEU B 1 12 ? 5.91 -24.062 -12.625 1 95.12 12 LEU B C 1
ATOM 1365 O O . LEU B 1 12 ? 6.273 -24.875 -11.773 1 95.12 12 LEU B O 1
ATOM 1369 N N . THR B 1 13 ? 6.355 -24.078 -13.883 1 93.56 13 THR B N 1
ATOM 1370 C CA . THR B 1 13 ? 7.383 -25.031 -14.281 1 93.56 13 THR B CA 1
ATOM 1371 C C . THR B 1 13 ? 8.773 -24.516 -13.898 1 93.56 13 THR B C 1
ATOM 1373 O O . THR B 1 13 ? 8.922 -23.359 -13.492 1 93.56 13 THR B O 1
ATOM 1376 N N . THR B 1 14 ? 9.719 -25.391 -14.086 1 93.5 14 THR B N 1
ATOM 1377 C CA . THR B 1 14 ? 11.094 -25.016 -13.781 1 93.5 14 THR B CA 1
ATOM 1378 C C . THR B 1 14 ? 11.555 -23.891 -14.688 1 93.5 14 THR B C 1
ATOM 1380 O O . THR B 1 14 ? 12.133 -22.906 -14.211 1 93.5 14 THR B O 1
ATOM 1383 N N . LYS B 1 15 ? 11.305 -24.062 -15.922 1 95.5 15 LYS B N 1
ATOM 1384 C CA . LYS B 1 15 ? 11.711 -23.047 -16.891 1 95.5 15 LYS B CA 1
ATOM 1385 C C . LYS B 1 15 ? 10.969 -21.734 -16.641 1 95.5 15 LYS B C 1
ATOM 1387 O O . LYS B 1 15 ? 11.57 -20.656 -16.703 1 95.5 15 LYS B O 1
ATOM 1392 N N . GLY B 1 16 ? 9.734 -21.812 -16.422 1 97.06 16 GLY B N 1
ATOM 1393 C CA . GLY B 1 16 ? 8.938 -20.625 -16.125 1 97.06 16 GLY B CA 1
ATOM 1394 C C . GLY B 1 16 ? 9.383 -19.906 -14.875 1 97.06 16 GLY B C 1
ATOM 1395 O O . GLY B 1 16 ? 9.445 -18.672 -14.844 1 97.06 16 GLY B O 1
ATOM 1396 N N . MET B 1 17 ? 9.688 -20.656 -13.891 1 96.06 17 MET B N 1
ATOM 1397 C CA . MET B 1 17 ? 10.164 -20.094 -12.625 1 96.06 17 MET B CA 1
ATOM 1398 C C . MET B 1 17 ? 11.484 -19.375 -12.82 1 96.06 17 MET B C 1
ATOM 1400 O O . MET B 1 17 ? 11.695 -18.297 -12.258 1 96.06 17 MET B O 1
ATOM 1404 N N . ALA B 1 18 ? 12.312 -19.984 -13.594 1 96.81 18 ALA B N 1
ATOM 1405 C CA . ALA B 1 18 ? 13.602 -19.359 -13.875 1 96.81 18 ALA B CA 1
ATOM 1406 C C . ALA B 1 18 ? 13.414 -18.047 -14.609 1 96.81 18 ALA B C 1
ATOM 1408 O O . ALA B 1 18 ? 14.094 -17.062 -14.312 1 96.81 18 ALA B O 1
ATOM 1409 N N . ALA B 1 19 ? 12.531 -18.078 -15.539 1 97.94 19 ALA B N 1
ATOM 1410 C CA . ALA B 1 19 ? 12.242 -16.844 -16.281 1 97.94 19 ALA B CA 1
ATOM 1411 C C . ALA B 1 19 ? 11.672 -15.773 -15.352 1 97.94 19 ALA B C 1
ATOM 1413 O O . ALA B 1 19 ? 12.031 -14.594 -15.461 1 97.94 19 ALA B O 1
ATOM 1414 N N . MET B 1 20 ? 10.867 -16.156 -14.453 1 98.25 20 MET B N 1
ATOM 1415 C CA . MET B 1 20 ? 10.234 -15.211 -13.539 1 98.25 20 MET B CA 1
ATOM 1416 C C . MET B 1 20 ? 11.234 -14.688 -12.516 1 98.25 20 MET B C 1
ATOM 1418 O O . MET B 1 20 ? 11.117 -13.555 -12.062 1 98.25 20 MET B O 1
ATOM 1422 N N . LEU B 1 21 ? 12.156 -15.562 -12.18 1 97.94 21 LEU B N 1
ATOM 1423 C CA . LEU B 1 21 ? 13.227 -15.109 -11.297 1 97.94 21 LEU B CA 1
ATOM 1424 C C . LEU B 1 21 ? 14 -13.953 -11.93 1 97.94 21 LEU B C 1
ATOM 1426 O O . LEU B 1 21 ? 14.297 -12.961 -11.258 1 97.94 21 LEU B O 1
ATOM 1430 N N . GLU B 1 22 ? 14.281 -14.109 -13.141 1 98.38 22 GLU B N 1
ATOM 1431 C CA . GLU B 1 22 ? 14.984 -13.047 -13.852 1 98.38 22 GLU B CA 1
ATOM 1432 C C . GLU B 1 22 ? 14.172 -11.758 -13.867 1 98.38 22 GLU B C 1
ATOM 1434 O O . GLU B 1 22 ? 14.703 -10.68 -13.594 1 98.38 22 GLU B O 1
ATOM 1439 N N . LYS B 1 23 ? 12.945 -11.891 -14.148 1 98.5 23 LYS B N 1
ATOM 1440 C CA . LYS B 1 23 ? 12.062 -10.727 -14.18 1 98.5 23 LYS B CA 1
ATOM 1441 C C . LYS B 1 23 ? 11.977 -10.07 -12.805 1 98.5 23 LYS B C 1
ATOM 1443 O O . LYS B 1 23 ? 11.945 -8.836 -12.703 1 98.5 23 LYS B O 1
ATOM 1448 N N . TYR B 1 24 ? 11.883 -10.852 -11.805 1 98.31 24 TYR B N 1
ATOM 1449 C CA . TYR B 1 24 ? 11.805 -10.344 -10.438 1 98.31 24 TYR B CA 1
ATOM 1450 C C . TYR B 1 24 ? 13.07 -9.578 -10.07 1 98.31 24 TYR B C 1
ATOM 1452 O O . TYR B 1 24 ? 12.992 -8.484 -9.5 1 98.31 24 TYR B O 1
ATOM 1460 N N . GLN B 1 25 ? 14.188 -10.133 -10.414 1 98 25 GLN B N 1
ATOM 1461 C CA . GLN B 1 25 ? 15.469 -9.516 -10.086 1 98 25 GLN B CA 1
ATOM 1462 C C . GLN B 1 25 ? 15.672 -8.219 -10.859 1 98 25 GLN B C 1
ATOM 1464 O O . GLN B 1 25 ? 16.312 -7.289 -10.367 1 98 25 GLN B O 1
ATOM 1469 N N . ASN B 1 26 ? 15.055 -8.203 -12 1 98.25 26 ASN B N 1
ATOM 1470 C CA . ASN B 1 26 ? 15.102 -6.996 -12.812 1 98.25 26 ASN B CA 1
ATOM 1471 C C . ASN B 1 26 ? 14.055 -5.984 -12.367 1 98.25 26 ASN B C 1
ATOM 1473 O O . ASN B 1 26 ? 13.938 -4.902 -12.953 1 98.25 26 ASN B O 1
ATOM 1477 N N . VAL B 1 27 ? 13.25 -6.344 -11.461 1 98 27 VAL B N 1
ATOM 1478 C CA . VAL B 1 27 ? 12.18 -5.508 -10.922 1 98 27 VAL B CA 1
ATOM 1479 C C . VAL B 1 27 ? 11.195 -5.152 -12.023 1 98 27 VAL B C 1
ATOM 1481 O O . VAL B 1 27 ? 10.719 -4.016 -12.102 1 98 27 VAL B O 1
ATOM 1484 N N . ASP B 1 28 ? 10.945 -6.137 -12.844 1 97.19 28 ASP B N 1
ATOM 1485 C CA . ASP B 1 28 ? 10.023 -5.926 -13.961 1 97.19 28 ASP B CA 1
ATOM 1486 C C . ASP B 1 28 ? 8.602 -5.699 -13.453 1 97.19 28 ASP B C 1
ATOM 1488 O O . ASP B 1 28 ? 7.789 -5.062 -14.133 1 97.19 28 ASP B O 1
ATOM 1492 N N . PHE B 1 29 ? 8.25 -6.121 -12.289 1 96.94 29 PHE B N 1
ATOM 1493 C CA . PHE B 1 29 ? 6.887 -6.066 -11.781 1 96.94 29 PHE B CA 1
ATOM 1494 C C . PHE B 1 29 ? 6.695 -4.859 -10.867 1 96.94 29 PHE B C 1
ATOM 1496 O O . PHE B 1 29 ? 5.594 -4.621 -10.367 1 96.94 29 PHE B O 1
ATOM 1503 N N . GLY B 1 30 ? 7.812 -4.203 -10.594 1 96.44 30 GLY B N 1
ATOM 1504 C CA . GLY B 1 30 ? 7.738 -2.996 -9.789 1 96.44 30 GLY B CA 1
ATOM 1505 C C . GLY B 1 30 ? 8.141 -3.219 -8.344 1 96.44 30 GLY B C 1
ATOM 1506 O O . GLY B 1 30 ? 8.766 -4.23 -8.016 1 96.44 30 GLY B O 1
ATOM 1507 N N . ARG B 1 31 ? 7.797 -2.189 -7.566 1 96.88 31 ARG B N 1
ATOM 1508 C CA . ARG B 1 31 ? 8.148 -2.199 -6.148 1 96.88 31 ARG B CA 1
ATOM 1509 C C . ARG B 1 31 ? 6.922 -1.978 -5.273 1 96.88 31 ARG B C 1
ATOM 1511 O O . ARG B 1 31 ? 5.914 -1.442 -5.738 1 96.88 31 ARG B O 1
ATOM 1518 N N . CYS B 1 32 ? 7.043 -2.395 -4.074 1 97.69 32 CYS B N 1
ATOM 1519 C CA . CYS B 1 32 ? 5.945 -2.246 -3.123 1 97.69 32 CYS B CA 1
ATOM 1520 C C . CYS B 1 32 ? 5.598 -0.777 -2.918 1 97.69 32 CYS B C 1
ATOM 1522 O O . CYS B 1 32 ? 6.488 0.063 -2.777 1 97.69 32 CYS B O 1
ATOM 1524 N N . HIS B 1 33 ? 4.301 -0.5 -2.758 1 96.94 33 HIS B N 1
ATOM 1525 C CA . HIS B 1 33 ? 3.789 0.857 -2.598 1 96.94 33 HIS B CA 1
ATOM 1526 C C . HIS B 1 33 ? 3.977 1.352 -1.168 1 96.94 33 HIS B C 1
ATOM 1528 O O . HIS B 1 33 ? 3.992 2.561 -0.921 1 96.94 33 HIS B O 1
ATOM 1534 N N . ARG B 1 34 ? 4.055 0.425 -0.269 1 97.25 34 ARG B N 1
ATOM 1535 C CA . ARG B 1 34 ? 4.121 0.776 1.146 1 97.25 34 ARG B CA 1
ATOM 1536 C C . ARG B 1 34 ? 5.461 1.419 1.488 1 97.25 34 ARG B C 1
ATOM 1538 O O . ARG B 1 34 ? 6.52 0.86 1.19 1 97.25 34 ARG B O 1
ATOM 1545 N N . VAL B 1 35 ? 5.445 2.541 2.156 1 97.12 35 VAL B N 1
ATOM 1546 C CA . VAL B 1 35 ? 6.648 3.318 2.443 1 97.12 35 VAL B CA 1
ATOM 1547 C C . VAL B 1 35 ? 7.633 2.469 3.244 1 97.12 35 VAL B C 1
ATOM 1549 O O . VAL B 1 35 ? 8.828 2.449 2.947 1 97.12 35 VAL B O 1
ATOM 1552 N N . TYR B 1 36 ? 7.199 1.711 4.16 1 96.88 36 TYR B N 1
ATOM 1553 C CA . TYR B 1 36 ? 8.094 1.046 5.098 1 96.88 36 TYR B CA 1
ATOM 1554 C C . TYR B 1 36 ? 8.602 -0.276 4.531 1 96.88 36 TYR B C 1
ATOM 1556 O O . TYR B 1 36 ? 9.391 -0.973 5.168 1 96.88 36 TYR B O 1
ATOM 1564 N N . CYS B 1 37 ? 8.133 -0.627 3.357 1 96.81 37 CYS B N 1
ATOM 1565 C CA . CYS B 1 37 ? 8.711 -1.78 2.676 1 96.81 37 CYS B CA 1
ATOM 1566 C C . CYS B 1 37 ? 9.953 -1.385 1.897 1 96.81 37 CYS B C 1
ATOM 1568 O O . CYS B 1 37 ? 10.641 -2.242 1.334 1 96.81 37 CYS B O 1
ATOM 1570 N N . GLN B 1 38 ? 10.188 -0.092 1.84 1 93.69 38 GLN B N 1
ATOM 1571 C CA . GLN B 1 38 ? 11.445 0.471 1.355 1 93.69 38 GLN B CA 1
ATOM 1572 C C . GLN B 1 38 ? 11.766 -0.024 -0.053 1 93.69 38 GLN B C 1
ATOM 1574 O O . GLN B 1 38 ? 12.883 -0.469 -0.323 1 93.69 38 GLN B O 1
ATOM 1579 N N . GLY B 1 39 ? 10.812 -0.077 -0.89 1 95.44 39 GLY B N 1
ATOM 1580 C CA . GLY B 1 39 ? 11.023 -0.365 -2.301 1 95.44 39 GLY B CA 1
ATOM 1581 C C . GLY B 1 39 ? 11.234 -1.84 -2.582 1 95.44 39 GLY B C 1
ATOM 1582 O O . GLY B 1 39 ? 11.953 -2.199 -3.521 1 95.44 39 GLY B O 1
ATOM 1583 N N . GLN B 1 40 ? 10.672 -2.74 -1.821 1 97.19 40 GLN B N 1
ATOM 1584 C CA . GLN B 1 40 ? 10.742 -4.184 -2.031 1 97.19 40 GLN B CA 1
ATOM 1585 C C . GLN B 1 40 ? 10.148 -4.57 -3.383 1 97.19 40 GLN B C 1
ATOM 1587 O O . GLN B 1 40 ? 9.023 -4.188 -3.707 1 97.19 40 GLN B O 1
ATOM 1592 N N . PRO B 1 41 ? 10.93 -5.32 -4.211 1 98.12 41 PRO B N 1
ATOM 1593 C CA . PRO B 1 41 ? 10.336 -5.836 -5.445 1 98.12 41 PRO B CA 1
ATOM 1594 C C . PRO B 1 41 ? 9.102 -6.699 -5.191 1 98.12 41 PRO B C 1
ATOM 1596 O O . PRO B 1 41 ? 9.062 -7.449 -4.219 1 98.12 41 PRO B O 1
ATOM 1599 N N . VAL B 1 42 ? 8.172 -6.617 -6.16 1 98.44 42 VAL B N 1
ATOM 1600 C CA . VAL B 1 42 ? 6.902 -7.309 -5.949 1 98.44 42 VAL B CA 1
ATOM 1601 C C . VAL B 1 42 ? 6.695 -8.359 -7.039 1 98.44 42 VAL B C 1
ATOM 1603 O O . VAL B 1 42 ? 7.453 -8.414 -8.008 1 98.44 42 VAL B O 1
ATOM 1606 N N . LEU B 1 43 ? 5.727 -9.227 -6.828 1 98.44 43 LEU B N 1
ATOM 1607 C CA . LEU B 1 43 ? 5.359 -10.297 -7.742 1 98.44 43 LEU B CA 1
ATOM 1608 C C . LEU B 1 43 ? 3.904 -10.164 -8.18 1 98.44 43 LEU B C 1
ATOM 1610 O O . LEU B 1 43 ? 3.049 -9.75 -7.391 1 98.44 43 LEU B O 1
ATOM 1614 N N . PRO B 1 44 ? 3.641 -10.57 -9.438 1 98.19 44 PRO B N 1
ATOM 1615 C CA . PRO B 1 44 ? 2.234 -10.586 -9.844 1 98.19 44 PRO B CA 1
ATOM 1616 C C . PRO B 1 44 ? 1.434 -11.688 -9.156 1 98.19 44 PRO B C 1
ATOM 1618 O O . PRO B 1 44 ? 1.969 -12.766 -8.891 1 98.19 44 PRO B O 1
ATOM 1621 N N . VAL B 1 45 ? 0.132 -11.375 -8.898 1 98.38 45 VAL B N 1
ATOM 1622 C CA . VAL B 1 45 ? -0.708 -12.352 -8.211 1 98.38 45 VAL B CA 1
ATOM 1623 C C . VAL B 1 45 ? -2.166 -12.164 -8.625 1 98.38 45 VAL B C 1
ATOM 1625 O O . VAL B 1 45 ? -2.6 -11.039 -8.883 1 98.38 45 VAL B O 1
ATOM 1628 N N . GLY B 1 46 ? -2.801 -13.219 -8.797 1 97.12 46 GLY B N 1
ATOM 1629 C CA . GLY B 1 46 ? -4.254 -13.195 -8.883 1 97.12 46 GLY B CA 1
ATOM 1630 C C . GLY B 1 46 ? -4.934 -13.578 -7.586 1 97.12 46 GLY B C 1
ATOM 1631 O O . GLY B 1 46 ? -4.395 -14.359 -6.801 1 97.12 46 GLY B O 1
ATOM 1632 N N . GLN B 1 47 ? -6.102 -13.055 -7.398 1 94.5 47 GLN B N 1
ATOM 1633 C CA . GLN B 1 47 ? -6.871 -13.422 -6.215 1 94.5 47 GLN B CA 1
ATOM 1634 C C . GLN B 1 47 ? -7.734 -14.656 -6.48 1 94.5 47 GLN B C 1
ATOM 1636 O O . GLN B 1 47 ? -8.297 -15.234 -5.551 1 94.5 47 GLN B O 1
ATOM 1641 N N . SER B 1 48 ? -7.855 -14.977 -7.723 1 93.25 48 SER B N 1
ATOM 1642 C CA . SER B 1 48 ? -8.633 -16.125 -8.164 1 93.25 48 SER B CA 1
ATOM 1643 C C . SER B 1 48 ? -7.969 -16.828 -9.352 1 93.25 48 SER B C 1
ATOM 1645 O O . SER B 1 48 ? -7.332 -16.172 -10.18 1 93.25 48 SER B O 1
ATOM 1647 N N . ASP B 1 49 ? -8.188 -18.109 -9.43 1 92.75 49 ASP B N 1
ATOM 1648 C CA . ASP B 1 49 ? -7.672 -18.875 -10.562 1 92.75 49 ASP B CA 1
ATOM 1649 C C . ASP B 1 49 ? -8.711 -18.969 -11.672 1 92.75 49 ASP B C 1
ATOM 1651 O O . ASP B 1 49 ? -8.445 -19.547 -12.727 1 92.75 49 ASP B O 1
ATOM 1655 N N . VAL B 1 50 ? -9.852 -18.406 -11.43 1 93.12 50 VAL B N 1
ATOM 1656 C CA . VAL B 1 50 ? -10.953 -18.438 -12.391 1 93.12 50 VAL B CA 1
ATOM 1657 C C . VAL B 1 50 ? -10.922 -17.188 -13.266 1 93.12 50 VAL B C 1
ATOM 1659 O O . VAL B 1 50 ? -10.914 -16.062 -12.758 1 93.12 50 VAL B O 1
ATOM 1662 N N . PRO B 1 51 ? -10.945 -17.391 -14.586 1 94.06 51 PRO B N 1
ATOM 1663 C CA . PRO B 1 51 ? -10.883 -16.25 -15.492 1 94.06 51 PRO B CA 1
ATOM 1664 C C . PRO B 1 51 ? -12.023 -15.25 -15.273 1 94.06 51 PRO B C 1
ATOM 1666 O O . PRO B 1 51 ? -13.148 -15.656 -14.969 1 94.06 51 PRO B O 1
ATOM 1669 N N . ARG B 1 52 ? -11.672 -13.984 -15.414 1 94.06 52 ARG B N 1
ATOM 1670 C CA . ARG B 1 52 ? -12.617 -12.867 -15.461 1 94.06 52 ARG B CA 1
ATOM 1671 C C . ARG B 1 52 ? -13.227 -12.609 -14.078 1 94.06 52 ARG B C 1
ATOM 1673 O O . ARG B 1 52 ? -14.312 -12.039 -13.969 1 94.06 52 ARG B O 1
ATOM 1680 N N . HIS B 1 53 ? -12.633 -13.094 -13.086 1 94.75 53 HIS B N 1
ATOM 1681 C CA . HIS B 1 53 ? -13.102 -12.844 -11.734 1 94.75 53 HIS B CA 1
ATOM 1682 C C . HIS B 1 53 ? -12.414 -11.625 -11.117 1 94.75 53 HIS B C 1
ATOM 1684 O O . HIS B 1 53 ? -13.07 -10.773 -10.523 1 94.75 53 HIS B O 1
ATOM 1690 N N . THR B 1 54 ? -11.102 -11.594 -11.211 1 95.44 54 THR B N 1
ATOM 1691 C CA . THR B 1 54 ? -10.305 -10.492 -10.68 1 95.44 54 THR B CA 1
ATOM 1692 C C . THR B 1 54 ? -9.18 -10.125 -11.648 1 95.44 54 THR B C 1
ATOM 1694 O O . THR B 1 54 ? -8.844 -10.906 -12.539 1 95.44 54 THR B O 1
ATOM 1697 N N . THR B 1 55 ? -8.719 -8.938 -11.438 1 96.56 55 THR B N 1
ATOM 1698 C CA . THR B 1 55 ? -7.555 -8.516 -12.219 1 96.56 55 THR B CA 1
ATOM 1699 C C . THR B 1 55 ? -6.262 -8.797 -11.461 1 96.56 55 THR B C 1
ATOM 1701 O O . THR B 1 55 ? -6.297 -9.18 -10.289 1 96.56 55 THR B O 1
ATOM 1704 N N . VAL B 1 56 ? -5.242 -8.656 -12.227 1 97.56 56 VAL B N 1
ATOM 1705 C CA . VAL B 1 56 ? -3.932 -8.93 -11.641 1 97.56 56 VAL B CA 1
ATOM 1706 C C . VAL B 1 56 ? -3.6 -7.875 -10.594 1 97.56 56 VAL B C 1
ATOM 1708 O O . VAL B 1 56 ? -3.916 -6.695 -10.766 1 97.56 56 VAL B O 1
ATOM 1711 N N . ASN B 1 57 ? -2.959 -8.266 -9.508 1 98 57 ASN B N 1
ATOM 1712 C CA . ASN B 1 57 ? -2.369 -7.434 -8.469 1 98 57 ASN B CA 1
ATOM 1713 C C . ASN B 1 57 ? -0.88 -7.723 -8.297 1 98 57 ASN B C 1
ATOM 1715 O O . ASN B 1 57 ? -0.313 -8.539 -9.023 1 98 57 ASN B O 1
ATOM 1719 N N . VAL B 1 58 ? -0.305 -6.969 -7.449 1 98.31 58 VAL B N 1
ATOM 1720 C CA . VAL B 1 58 ? 1.079 -7.273 -7.102 1 98.31 58 VAL B CA 1
ATOM 1721 C C . VAL B 1 58 ? 1.172 -7.648 -5.625 1 98.31 58 VAL B C 1
ATOM 1723 O O . VAL B 1 58 ? 0.463 -7.086 -4.789 1 98.31 58 VAL B O 1
ATOM 1726 N N . PHE B 1 59 ? 2.002 -8.648 -5.34 1 98.31 59 PHE B N 1
ATOM 1727 C CA . PHE B 1 59 ? 2.242 -9.156 -3.998 1 98.31 59 PHE B CA 1
ATOM 1728 C C . PHE B 1 59 ? 3.611 -8.727 -3.488 1 98.31 59 PHE B C 1
ATOM 1730 O O . PHE B 1 59 ? 4.617 -8.898 -4.18 1 98.31 59 PHE B O 1
ATOM 1737 N N . CYS B 1 60 ? 3.6 -8.148 -2.291 1 98 60 CYS B N 1
ATOM 1738 C CA . CYS B 1 60 ? 4.871 -7.801 -1.666 1 98 60 CYS B CA 1
ATOM 1739 C C . CYS B 1 60 ? 5.328 -8.898 -0.718 1 98 60 CYS B C 1
ATOM 1741 O O . CYS B 1 60 ? 4.652 -9.203 0.268 1 98 60 CYS B O 1
ATOM 1743 N N . PRO B 1 61 ? 6.484 -9.445 -0.917 1 96.12 61 PRO B N 1
ATOM 1744 C CA . PRO B 1 61 ? 6.98 -10.5 -0.028 1 96.12 61 PRO B CA 1
ATOM 1745 C C . PRO B 1 61 ? 7.395 -9.969 1.343 1 96.12 61 PRO B C 1
ATOM 1747 O O . PRO B 1 61 ? 7.621 -10.75 2.27 1 96.12 61 PRO B O 1
ATOM 1750 N N . LYS B 1 62 ? 7.488 -8.695 1.503 1 95.62 62 LYS B N 1
ATOM 1751 C CA . LYS B 1 62 ? 7.926 -8.109 2.766 1 95.62 62 LYS B CA 1
ATOM 1752 C C . LYS B 1 62 ? 6.742 -7.887 3.705 1 95.62 62 LYS B C 1
ATOM 1754 O O . LYS B 1 62 ? 6.711 -8.43 4.812 1 95.62 62 LYS B O 1
ATOM 1759 N N . CYS B 1 63 ? 5.781 -7.168 3.203 1 94.56 63 CYS B N 1
ATOM 1760 C CA . CYS B 1 63 ? 4.633 -6.918 4.066 1 94.56 63 CYS B CA 1
ATOM 1761 C C . CYS B 1 63 ? 3.557 -7.977 3.865 1 94.56 63 CYS B C 1
ATOM 1763 O O . CYS B 1 63 ? 2.566 -8.008 4.598 1 94.56 63 CYS B O 1
ATOM 1765 N N . ARG B 1 64 ? 3.674 -8.812 2.891 1 94.25 64 ARG B N 1
ATOM 1766 C CA . ARG B 1 64 ? 2.807 -9.953 2.617 1 94.25 64 ARG B CA 1
ATOM 1767 C C . ARG B 1 64 ? 1.368 -9.508 2.387 1 94.25 64 ARG B C 1
ATOM 1769 O O . ARG B 1 64 ? 0.435 -10.078 2.951 1 94.25 64 ARG B O 1
ATOM 1776 N N . ASP B 1 65 ? 1.308 -8.492 1.571 1 96.94 65 ASP B N 1
ATOM 1777 C CA . ASP B 1 65 ? 0.017 -7.938 1.175 1 96.94 65 ASP B CA 1
ATOM 1778 C C . ASP B 1 65 ? -0.041 -7.707 -0.333 1 96.94 65 ASP B C 1
ATOM 1780 O O . ASP B 1 65 ? 0.953 -7.902 -1.035 1 96.94 65 ASP B O 1
ATOM 1784 N N . ILE B 1 66 ? -1.26 -7.367 -0.825 1 98.06 66 ILE B N 1
ATOM 1785 C CA . ILE B 1 66 ? -1.408 -7.188 -2.264 1 98.06 66 ILE B CA 1
ATOM 1786 C C . ILE B 1 66 ? -1.867 -5.762 -2.561 1 98.06 66 ILE B C 1
ATOM 1788 O O . ILE B 1 66 ? -2.643 -5.184 -1.797 1 98.06 66 ILE B O 1
ATOM 1792 N N . PHE B 1 67 ? -1.434 -5.281 -3.678 1 97.94 67 PHE B N 1
ATOM 1793 C CA . PHE B 1 67 ? -1.675 -3.906 -4.098 1 97.94 67 PHE B CA 1
ATOM 1794 C C . PHE B 1 67 ? -2.076 -3.852 -5.566 1 97.94 67 PHE B C 1
ATOM 1796 O O . PHE B 1 67 ? -1.791 -4.777 -6.328 1 97.94 67 PHE B O 1
ATOM 1803 N N . PHE B 1 68 ? -2.719 -2.775 -5.895 1 96.88 68 PHE B N 1
ATOM 1804 C CA . PHE B 1 68 ? -2.973 -2.527 -7.309 1 96.88 68 PHE B CA 1
ATOM 1805 C C . PHE B 1 68 ? -1.681 -2.17 -8.031 1 96.88 68 PHE B C 1
ATOM 1807 O O . PHE B 1 68 ? -0.842 -1.442 -7.5 1 96.88 68 PHE B O 1
ATOM 1814 N N . PRO B 1 69 ? -1.564 -2.678 -9.242 1 94.81 69 PRO B N 1
ATOM 1815 C CA . PRO B 1 69 ? -0.363 -2.309 -9.992 1 94.81 69 PRO B CA 1
ATOM 1816 C C . PRO B 1 69 ? -0.305 -0.817 -10.312 1 94.81 69 PRO B C 1
ATOM 1818 O O . PRO B 1 69 ? -1.346 -0.163 -10.414 1 94.81 69 PRO B O 1
ATOM 1821 N N . LYS B 1 70 ? 0.915 -0.352 -10.5 1 88.12 70 LYS B N 1
ATOM 1822 C CA . LYS B 1 70 ? 1.103 1.06 -10.82 1 88.12 70 LYS B CA 1
ATOM 1823 C C . LYS B 1 70 ? 0.572 1.382 -12.219 1 88.12 70 LYS B C 1
ATOM 1825 O O . LYS B 1 70 ? -0.06 2.42 -12.422 1 88.12 70 LYS B O 1
ATOM 1830 N N . SER B 1 71 ? 0.882 0.46 -13.039 1 85.44 71 SER B N 1
ATOM 1831 C CA . SER B 1 71 ? 0.467 0.689 -14.422 1 85.44 71 SER B CA 1
ATOM 1832 C C . SER B 1 71 ? -0.994 0.303 -14.625 1 85.44 71 SER B C 1
ATOM 1834 O O . SER B 1 71 ? -1.416 -0.785 -14.227 1 85.44 71 SER B O 1
ATOM 1836 N N . GLN B 1 72 ? -1.705 1.167 -15.289 1 84.5 72 GLN B N 1
ATOM 1837 C CA . GLN B 1 72 ? -3.096 0.875 -15.617 1 84.5 72 GLN B CA 1
ATOM 1838 C C . GLN B 1 72 ? -3.199 -0.329 -16.547 1 84.5 72 GLN B C 1
ATOM 1840 O O . GLN B 1 72 ? -4.129 -1.131 -16.438 1 84.5 72 GLN B O 1
ATOM 1845 N N . ARG B 1 73 ? -2.229 -0.458 -17.328 1 87.69 73 ARG B N 1
ATOM 1846 C CA . ARG B 1 73 ? -2.227 -1.569 -18.281 1 87.69 73 ARG B CA 1
ATOM 1847 C C . ARG B 1 73 ? -2.096 -2.904 -17.547 1 87.69 73 ARG B C 1
ATOM 1849 O O . ARG B 1 73 ? -2.834 -3.85 -17.844 1 87.69 73 ARG B O 1
ATOM 1856 N N . ALA B 1 74 ? -1.201 -2.904 -16.656 1 89.25 74 ALA B N 1
ATOM 1857 C CA . ALA B 1 74 ? -1.019 -4.125 -15.883 1 89.25 74 ALA B CA 1
ATOM 1858 C C . ALA B 1 74 ? -2.279 -4.465 -15.094 1 89.25 74 ALA B C 1
ATOM 1860 O O . ALA B 1 74 ? -2.627 -5.641 -14.938 1 89.25 74 ALA B O 1
ATOM 1861 N N . GLY B 1 75 ? -2.957 -3.459 -14.734 1 91.5 75 GLY B N 1
ATOM 1862 C CA . GLY B 1 75 ? -4.148 -3.646 -13.922 1 91.5 75 GLY B CA 1
ATOM 1863 C C . GLY B 1 75 ? -5.324 -4.191 -14.711 1 91.5 75 GLY B C 1
ATOM 1864 O O . GLY B 1 75 ? -6.34 -4.586 -14.125 1 91.5 75 GLY B O 1
ATOM 1865 N N . GLN B 1 76 ? -5.184 -4.254 -15.961 1 93.94 76 GLN B N 1
ATOM 1866 C CA . GLN B 1 76 ? -6.277 -4.746 -16.797 1 93.94 76 GLN B CA 1
ATOM 1867 C C . GLN B 1 76 ? -6.102 -6.227 -17.109 1 93.94 76 GLN B C 1
ATOM 1869 O O . GLN B 1 76 ? -7.023 -6.875 -17.609 1 93.94 76 GLN B O 1
ATOM 1874 N N . ILE B 1 77 ? -4.977 -6.75 -16.844 1 95.5 77 ILE B N 1
ATOM 1875 C CA . ILE B 1 77 ? -4.688 -8.156 -17.109 1 95.5 77 ILE B CA 1
ATOM 1876 C C . ILE B 1 77 ? -5.48 -9.039 -16.156 1 95.5 77 ILE B C 1
ATOM 1878 O O . ILE B 1 77 ? -5.621 -8.703 -14.969 1 95.5 77 ILE B O 1
ATOM 1882 N N . ASP B 1 78 ? -6.023 -10.094 -16.703 1 97.06 78 ASP B N 1
ATOM 1883 C CA . ASP B 1 78 ? -6.762 -11.031 -15.859 1 97.06 78 ASP B CA 1
ATOM 1884 C C . ASP B 1 78 ? -5.848 -11.672 -14.82 1 97.06 78 ASP B C 1
ATOM 1886 O O . ASP B 1 78 ? -4.781 -12.188 -15.156 1 97.06 78 ASP B O 1
ATOM 1890 N N . GLY B 1 79 ? -6.316 -11.695 -13.586 1 97.25 79 GLY B N 1
ATOM 1891 C CA . GLY B 1 79 ? -5.527 -12.266 -12.508 1 97.25 79 GLY B CA 1
ATOM 1892 C C . GLY B 1 79 ? -5.289 -13.75 -12.664 1 97.25 79 GLY B C 1
ATOM 1893 O O . GLY B 1 79 ? -4.27 -14.273 -12.203 1 97.25 79 GLY B O 1
ATOM 1894 N N . ALA B 1 80 ? -6.188 -14.414 -13.352 1 96.69 80 ALA B N 1
ATOM 1895 C CA . ALA B 1 80 ? -6.09 -15.859 -13.531 1 96.69 80 ALA B CA 1
ATOM 1896 C C . ALA B 1 80 ? -4.863 -16.219 -14.359 1 96.69 80 ALA B C 1
ATOM 1898 O O . ALA B 1 80 ? -4.445 -17.391 -14.383 1 96.69 80 ALA B O 1
ATOM 1899 N N . TYR B 1 81 ? -4.297 -15.25 -15.039 1 96.94 81 TYR B N 1
ATOM 1900 C CA . TYR B 1 81 ? -3.125 -15.5 -15.875 1 96.94 81 TYR B CA 1
ATOM 1901 C C . TYR B 1 81 ? -1.882 -15.711 -15.016 1 96.94 81 TYR B C 1
ATOM 1903 O O . TYR B 1 81 ? -0.86 -16.203 -15.508 1 96.94 81 TYR B O 1
ATOM 1911 N N . PHE B 1 82 ? -1.947 -15.414 -13.812 1 97.25 82 PHE B N 1
ATOM 1912 C CA . PHE B 1 82 ? -0.853 -15.656 -12.875 1 97.25 82 PHE B CA 1
ATOM 1913 C C . PHE B 1 82 ? -1.285 -16.609 -11.766 1 97.25 82 PHE B C 1
ATOM 1915 O O . PHE B 1 82 ? -0.484 -17.406 -11.273 1 97.25 82 PHE B O 1
ATOM 1922 N N . GLY B 1 83 ? -2.613 -16.422 -11.414 1 95.75 83 GLY B N 1
ATOM 1923 C CA . GLY B 1 83 ? -3.166 -17.281 -10.383 1 95.75 83 GLY B CA 1
ATOM 1924 C C . GLY B 1 83 ? -2.824 -16.812 -8.977 1 95.75 83 GLY B C 1
ATOM 1925 O O . GLY B 1 83 ? -2.049 -15.875 -8.797 1 95.75 83 GLY B O 1
ATOM 1926 N N . ALA B 1 84 ? -3.365 -17.531 -8.008 1 96.44 84 ALA B N 1
ATOM 1927 C CA . ALA B 1 84 ? -3.182 -17.203 -6.598 1 96.44 84 ALA B CA 1
ATOM 1928 C C . ALA B 1 84 ? -2 -17.969 -6 1 96.44 84 ALA B C 1
ATOM 1930 O O . ALA B 1 84 ? -1.557 -17.656 -4.891 1 96.44 84 ALA B O 1
ATOM 1931 N N . THR B 1 85 ? -1.361 -18.797 -6.727 1 95.44 85 THR B N 1
ATOM 1932 C CA . THR B 1 85 ? -0.365 -19.734 -6.219 1 95.44 85 THR B CA 1
ATOM 1933 C C . THR B 1 85 ? 1.047 -19.234 -6.504 1 95.44 85 THR B C 1
ATOM 1935 O O . THR B 1 85 ? 1.939 -19.359 -5.66 1 95.44 85 THR B O 1
ATOM 1938 N N . PHE B 1 86 ? 1.262 -18.578 -7.551 1 96.88 86 PHE B N 1
ATOM 1939 C CA . PHE B 1 86 ? 2.562 -18.359 -8.18 1 96.88 86 PHE B CA 1
ATOM 1940 C C . PHE B 1 86 ? 3.52 -17.672 -7.215 1 96.88 86 PHE B C 1
ATOM 1942 O O . PHE B 1 86 ? 4.602 -18.188 -6.926 1 96.88 86 PHE B O 1
ATOM 1949 N N . PRO B 1 87 ? 3.109 -16.531 -6.676 1 97.25 87 PRO B N 1
ATOM 1950 C CA . PRO B 1 87 ? 4.113 -15.828 -5.871 1 97.25 87 PRO B CA 1
ATOM 1951 C C . PRO B 1 87 ? 4.586 -16.641 -4.668 1 97.25 87 PRO B C 1
ATOM 1953 O O . PRO B 1 87 ? 5.758 -16.562 -4.289 1 97.25 87 PRO B O 1
ATOM 1956 N N . HIS B 1 88 ? 3.742 -17.375 -4.234 1 95.31 88 HIS B N 1
ATOM 1957 C CA . HIS B 1 88 ? 4.055 -18.125 -3.018 1 95.31 88 HIS B CA 1
ATOM 1958 C C . HIS B 1 88 ? 4.949 -19.312 -3.318 1 95.31 88 HIS B C 1
ATOM 1960 O O . HIS B 1 88 ? 5.918 -19.578 -2.596 1 95.31 88 HIS B O 1
ATOM 1966 N N . VAL B 1 89 ? 4.668 -20.016 -4.375 1 93.94 89 VAL B N 1
ATOM 1967 C CA . VAL B 1 89 ? 5.535 -21.109 -4.793 1 93.94 89 VAL B CA 1
ATOM 1968 C C . VAL B 1 89 ? 6.895 -20.562 -5.223 1 93.94 89 VAL B C 1
ATOM 1970 O O . VAL B 1 89 ? 7.934 -21.156 -4.945 1 93.94 89 VAL B O 1
ATOM 1973 N N . PHE B 1 90 ? 6.832 -19.469 -5.863 1 95.69 90 PHE B N 1
ATOM 1974 C CA . PHE B 1 90 ? 8.055 -18.797 -6.281 1 95.69 90 PHE B CA 1
ATOM 1975 C C . PHE B 1 90 ? 8.969 -18.547 -5.086 1 95.69 90 PHE B C 1
ATOM 1977 O O . PHE B 1 90 ? 10.156 -18.859 -5.129 1 95.69 90 PHE B O 1
ATOM 1984 N N . LEU B 1 91 ? 8.43 -18.031 -4.016 1 94.31 91 LEU B N 1
ATOM 1985 C CA . LEU B 1 91 ? 9.219 -17.688 -2.84 1 94.31 91 LEU B CA 1
ATOM 1986 C C . LEU B 1 91 ? 9.664 -18.938 -2.092 1 94.31 91 LEU B C 1
ATOM 1988 O O . LEU B 1 91 ? 10.742 -18.953 -1.492 1 94.31 91 LEU B O 1
ATOM 1992 N N . MET B 1 92 ? 8.836 -19.906 -2.164 1 89.56 92 MET B N 1
ATOM 1993 C CA . MET B 1 92 ? 9.234 -21.156 -1.545 1 89.56 92 MET B CA 1
ATOM 1994 C C . MET B 1 92 ? 10.398 -21.797 -2.295 1 89.56 92 MET B C 1
ATOM 1996 O O . MET B 1 92 ? 11.258 -22.438 -1.689 1 89.56 92 MET B O 1
ATOM 2000 N N . THR B 1 93 ? 10.344 -21.703 -3.594 1 89.44 93 THR B N 1
ATOM 2001 C CA . THR B 1 93 ? 11.406 -22.234 -4.438 1 89.44 93 THR B CA 1
ATOM 2002 C C . THR B 1 93 ? 12.695 -21.438 -4.273 1 89.44 93 THR B C 1
ATOM 2004 O O . THR B 1 93 ? 13.789 -22 -4.277 1 89.44 93 THR B O 1
ATOM 2007 N N . HIS B 1 94 ? 12.516 -20.188 -4.16 1 91.06 94 HIS B N 1
ATOM 2008 C CA . HIS B 1 94 ? 13.648 -19.297 -3.967 1 91.06 94 HIS B CA 1
ATOM 2009 C C . HIS B 1 94 ? 13.625 -18.672 -2.574 1 91.06 94 HIS B C 1
ATOM 2011 O O . HIS B 1 94 ? 13.469 -17.453 -2.434 1 91.06 94 HIS B O 1
ATOM 2017 N N . SER B 1 95 ? 13.93 -19.359 -1.598 1 87.25 95 SER B N 1
ATOM 2018 C CA . SER B 1 95 ? 13.75 -19 -0.196 1 87.25 95 SER B CA 1
ATOM 2019 C C . SER B 1 95 ? 14.688 -17.859 0.201 1 87.25 95 SER B C 1
ATOM 2021 O O . SER B 1 95 ? 14.422 -17.141 1.166 1 87.25 95 SER B O 1
ATOM 2023 N N . HIS B 1 96 ? 15.797 -17.688 -0.527 1 89.12 96 HIS B N 1
ATOM 2024 C CA . HIS B 1 96 ? 16.75 -16.641 -0.206 1 89.12 96 HIS B CA 1
ATOM 2025 C C . HIS B 1 96 ? 16.172 -15.258 -0.502 1 89.12 96 HIS B C 1
ATOM 2027 O O . HIS B 1 96 ? 16.719 -14.242 -0.062 1 89.12 96 HIS B O 1
ATOM 2033 N N . LEU B 1 97 ? 15.062 -15.266 -1.215 1 92.06 97 LEU B N 1
ATOM 2034 C CA . LEU B 1 97 ? 14.422 -14.008 -1.58 1 92.06 97 LEU B CA 1
ATOM 2035 C C . LEU B 1 97 ? 13.391 -13.602 -0.534 1 92.06 97 LEU B C 1
ATOM 2037 O O . LEU B 1 97 ? 12.836 -12.5 -0.605 1 92.06 97 LEU B O 1
ATOM 2041 N N . VAL B 1 98 ? 13.117 -14.445 0.409 1 89.5 98 VAL B N 1
ATOM 2042 C CA . VAL B 1 98 ? 12.164 -14.117 1.465 1 89.5 98 VAL B CA 1
ATOM 2043 C C . VAL B 1 98 ? 12.773 -13.094 2.414 1 89.5 98 VAL B C 1
ATOM 2045 O O . VAL B 1 98 ? 13.906 -13.258 2.877 1 89.5 98 VAL B O 1
ATOM 2048 N N . VAL B 1 99 ? 12.047 -12.086 2.625 1 91 99 VAL B N 1
ATOM 2049 C CA . VAL B 1 99 ? 12.539 -10.984 3.453 1 91 99 VAL B CA 1
ATOM 2050 C C . VAL B 1 99 ? 11.688 -10.875 4.719 1 91 99 VAL B C 1
ATOM 2052 O O . VAL B 1 99 ? 10.477 -11.109 4.688 1 91 99 VAL B O 1
ATOM 2055 N N . PRO B 1 100 ? 12.352 -10.562 5.785 1 89.19 100 PRO B N 1
ATOM 2056 C CA . PRO B 1 100 ? 11.57 -10.352 7.004 1 89.19 100 PRO B CA 1
ATOM 2057 C C . PRO B 1 100 ? 10.633 -9.148 6.906 1 89.19 100 PRO B C 1
ATOM 2059 O O . PRO B 1 100 ? 10.93 -8.188 6.191 1 89.19 100 PRO B O 1
ATOM 2062 N N . PRO B 1 101 ? 9.555 -9.266 7.559 1 89.38 101 PRO B N 1
ATOM 2063 C CA . PRO B 1 101 ? 8.617 -8.141 7.551 1 89.38 101 PRO B CA 1
ATOM 2064 C C . PRO B 1 101 ? 9.234 -6.855 8.102 1 89.38 101 PRO B C 1
ATOM 2066 O O . PRO B 1 101 ? 10.211 -6.906 8.852 1 89.38 101 PRO B O 1
ATOM 2069 N N . PRO B 1 102 ? 8.609 -5.777 7.629 1 89.5 102 PRO B N 1
ATOM 2070 C CA . PRO B 1 102 ? 9.117 -4.52 8.188 1 89.5 102 PRO B CA 1
ATOM 2071 C C . PRO B 1 102 ? 8.922 -4.418 9.695 1 89.5 102 PRO B C 1
ATOM 2073 O O . PRO B 1 102 ? 7.91 -4.891 10.219 1 89.5 102 PRO B O 1
ATOM 2076 N N . THR B 1 103 ? 9.812 -3.812 10.312 1 88.69 103 THR B N 1
ATOM 2077 C CA . THR B 1 103 ? 9.727 -3.615 11.758 1 88.69 103 THR B CA 1
ATOM 2078 C C . THR B 1 103 ? 9.039 -2.291 12.078 1 88.69 103 THR B C 1
ATOM 2080 O O . THR B 1 103 ? 8.508 -2.115 13.172 1 88.69 103 THR B O 1
ATOM 2083 N N . GLN B 1 104 ? 9.047 -1.441 11.102 1 89.69 104 GLN B N 1
ATOM 2084 C CA . GLN B 1 104 ? 8.469 -0.122 11.336 1 89.69 104 GLN B CA 1
ATOM 2085 C C . GLN B 1 104 ? 6.992 -0.093 10.953 1 89.69 104 GLN B C 1
ATOM 2087 O O . GLN B 1 104 ? 6.59 -0.705 9.961 1 89.69 104 GLN B O 1
ATOM 2092 N N . THR B 1 105 ? 6.242 0.422 11.797 1 90.81 105 THR B N 1
ATOM 2093 C CA . THR B 1 105 ? 4.828 0.667 11.547 1 90.81 105 THR B CA 1
ATOM 2094 C C . THR B 1 105 ? 4.516 2.158 11.625 1 90.81 105 THR B C 1
ATOM 2096 O O . THR B 1 105 ? 5.125 2.889 12.406 1 90.81 105 THR B O 1
ATOM 2099 N N . TYR B 1 106 ? 3.67 2.529 10.805 1 94.69 106 TYR B N 1
ATOM 2100 C CA . TYR B 1 106 ? 3.289 3.938 10.82 1 94.69 106 TYR B CA 1
ATOM 2101 C C . TYR B 1 106 ? 2.494 4.273 12.078 1 94.69 106 TYR B C 1
ATOM 2103 O O . TYR B 1 106 ? 1.579 3.541 12.453 1 94.69 106 TYR B O 1
ATOM 2111 N N . VAL B 1 107 ? 2.891 5.359 12.688 1 93.12 107 VAL B N 1
ATOM 2112 C CA . VAL B 1 107 ? 2.197 5.844 13.875 1 93.12 107 VAL B CA 1
ATOM 2113 C C . VAL B 1 107 ? 1.688 7.266 13.633 1 93.12 107 VAL B C 1
ATOM 2115 O O . VAL B 1 107 ? 2.479 8.211 13.578 1 93.12 107 VAL B O 1
ATOM 2118 N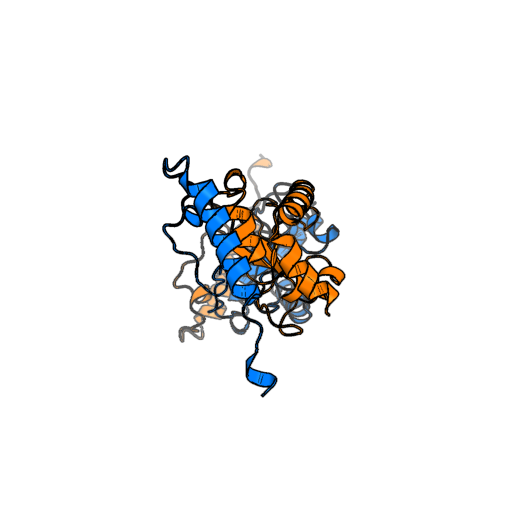 N . PRO B 1 108 ? 0.411 7.41 13.516 1 92.69 108 PRO B N 1
ATOM 2119 C CA . PRO B 1 108 ? -0.137 8.758 13.336 1 92.69 108 PRO B CA 1
ATOM 2120 C C . PRO B 1 108 ? 0.229 9.695 14.484 1 92.69 108 PRO B C 1
ATOM 2122 O O . PRO B 1 108 ? 0.116 9.32 15.656 1 92.69 108 PRO B O 1
ATOM 2125 N N . ARG B 1 109 ? 0.652 10.844 14.133 1 92 109 ARG B N 1
ATOM 2126 C CA . ARG B 1 109 ? 1.042 11.836 15.133 1 92 109 ARG B CA 1
ATOM 2127 C C . ARG B 1 109 ? 0.418 13.188 14.828 1 92 109 ARG B C 1
ATOM 2129 O O . ARG B 1 109 ? 0.269 13.562 13.664 1 92 109 ARG B O 1
ATOM 2136 N N . VAL B 1 110 ? 0.086 13.922 15.891 1 91.19 110 VAL B N 1
ATOM 2137 C CA . VAL B 1 110 ? -0.373 15.305 15.82 1 91.19 110 VAL B CA 1
ATOM 2138 C C . VAL B 1 110 ? 0.578 16.203 16.609 1 91.19 110 VAL B C 1
ATOM 2140 O O . VAL B 1 110 ? 0.714 16.062 17.828 1 91.19 110 VAL B O 1
ATOM 2143 N N . PHE B 1 111 ? 1.184 17.016 15.945 1 88.94 111 PHE B N 1
ATOM 2144 C CA . PHE B 1 111 ? 2.162 17.922 16.531 1 88.94 111 PHE B CA 1
ATOM 2145 C C . PHE B 1 111 ? 3.209 17.141 17.328 1 88.94 111 PHE B C 1
ATOM 2147 O O . PHE B 1 111 ? 3.559 17.531 18.438 1 88.94 111 PHE B O 1
ATOM 2154 N N . GLY B 1 112 ? 3.568 16 16.734 1 87.12 112 GLY B N 1
ATOM 2155 C CA . GLY B 1 112 ? 4.652 15.219 17.312 1 87.12 112 GLY B CA 1
ATOM 2156 C C . GLY B 1 112 ? 4.176 14.195 18.328 1 87.12 112 GLY B C 1
ATOM 2157 O O . GLY B 1 112 ? 4.949 13.352 18.766 1 87.12 112 GLY B O 1
ATOM 2158 N N . TYR B 1 113 ? 2.893 14.18 18.719 1 87 113 TYR B N 1
ATOM 2159 C CA . TYR B 1 113 ? 2.367 13.258 19.719 1 87 113 TYR B CA 1
ATOM 2160 C C . TYR B 1 113 ? 1.533 12.164 19.078 1 87 113 TYR B C 1
ATOM 2162 O O . TYR B 1 113 ? 0.755 12.422 18.156 1 87 113 TYR B O 1
ATOM 2170 N N . LYS B 1 114 ? 1.732 11.031 19.594 1 88.56 114 LYS B N 1
ATOM 2171 C CA . LYS B 1 114 ? 0.932 9.906 19.109 1 88.56 114 LYS B CA 1
ATOM 2172 C C . LYS B 1 114 ? -0.546 10.109 19.438 1 88.56 114 LYS B C 1
ATOM 2174 O O . LYS B 1 114 ? -0.893 10.562 20.531 1 88.56 114 LYS B O 1
ATOM 2179 N N . ILE B 1 115 ? -1.292 9.812 18.5 1 84.06 115 ILE B N 1
ATOM 2180 C CA . ILE B 1 115 ? -2.727 9.859 18.766 1 84.06 115 ILE B CA 1
ATOM 2181 C C . ILE B 1 115 ? -3.129 8.688 19.656 1 84.06 115 ILE B C 1
ATOM 2183 O O . ILE B 1 115 ? -2.766 7.539 19.375 1 84.06 115 ILE B O 1
ATOM 2187 N N . HIS B 1 116 ? -3.875 8.977 20.578 1 79.06 116 HIS B N 1
ATOM 2188 C CA . HIS B 1 116 ? -4.266 7.938 21.516 1 79.06 116 HIS B CA 1
ATOM 2189 C C . HIS B 1 116 ? -5.281 6.98 20.906 1 79.06 116 HIS B C 1
ATOM 2191 O O . HIS B 1 116 ? -6.18 7.41 20.172 1 79.06 116 HIS B O 1
ATOM 2197 N N . SER B 1 117 ? -5.184 5.754 21.312 1 76.06 117 SER B N 1
ATOM 2198 C CA . SER B 1 117 ? -6.012 4.695 20.734 1 76.06 117 SER B CA 1
ATOM 2199 C C . SER B 1 117 ? -7.484 4.91 21.062 1 76.06 117 SER B C 1
ATOM 2201 O O . SER B 1 117 ? -8.359 4.465 20.312 1 76.06 117 SER B O 1
ATOM 2203 N N . SER B 1 118 ? -7.766 5.578 22.125 1 69.25 118 SER B N 1
ATOM 2204 C CA . SER B 1 118 ? -9.141 5.773 22.578 1 69.25 118 SER B CA 1
ATOM 2205 C C . SER B 1 118 ? -9.766 6.992 21.906 1 69.25 118 SER B C 1
ATOM 2207 O O . SER B 1 118 ? -10.961 7.266 22.078 1 69.25 118 SER B O 1
ATOM 2209 N N . SER B 1 119 ? -9.016 7.605 21.156 1 71.75 119 SER B N 1
ATOM 2210 C CA . SER B 1 119 ? -9.516 8.828 20.531 1 71.75 119 SER B CA 1
ATOM 2211 C C . SER B 1 119 ? -10.578 8.516 19.469 1 71.75 119 SER B C 1
ATOM 2213 O O . SER B 1 119 ? -10.656 7.387 18.984 1 71.75 119 SER B O 1
ATOM 2215 N N . GLU B 1 120 ? -11.43 9.406 19.297 1 69 120 GLU B N 1
ATOM 2216 C CA . GLU B 1 120 ? -12.469 9.289 18.281 1 69 120 GLU B CA 1
ATOM 2217 C C . GLU B 1 120 ? -11.867 8.984 16.922 1 69 120 GLU B C 1
ATOM 2219 O O . GLU B 1 120 ? -12.539 8.43 16.047 1 69 120 GLU B O 1
ATOM 2224 N N . TYR B 1 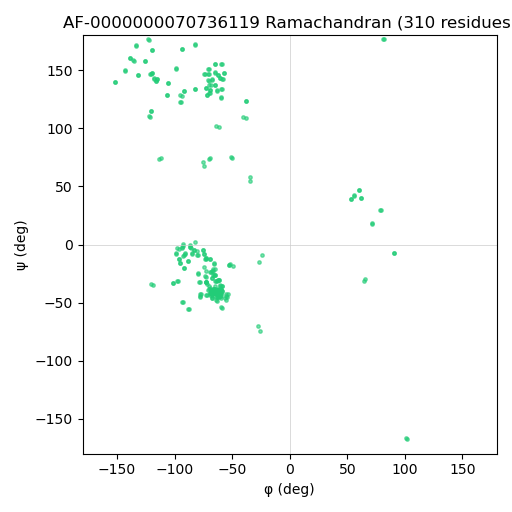121 ? -10.617 9.273 16.984 1 71.44 121 TYR B N 1
ATOM 2225 C CA . TYR B 1 121 ? -9.867 9.039 15.758 1 71.44 121 TYR B CA 1
ATOM 2226 C C . TYR B 1 121 ? -9.898 7.559 15.383 1 71.44 121 TYR B C 1
ATOM 2228 O O . TYR B 1 121 ? -10.055 7.215 14.203 1 71.44 121 TYR B O 1
ATOM 2236 N N . TYR B 1 122 ? -9.805 6.758 16.344 1 71.62 122 TYR B N 1
ATOM 2237 C CA . TYR B 1 122 ? -9.742 5.324 16.094 1 71.62 122 TYR B CA 1
ATOM 2238 C C . TYR B 1 122 ? -11.117 4.68 16.25 1 71.62 122 TYR B C 1
ATOM 2240 O O . TYR B 1 122 ? -11.453 3.742 15.516 1 71.62 122 TYR B O 1
ATOM 2248 N N . THR B 1 123 ? -11.922 5.227 17.125 1 67.62 123 THR B N 1
ATOM 2249 C CA . THR B 1 123 ? -13.148 4.543 17.5 1 67.62 123 THR B CA 1
ATOM 2250 C C . THR B 1 123 ? -14.328 5.047 16.672 1 67.62 123 THR B C 1
ATOM 2252 O O . THR B 1 123 ? -15.359 4.371 16.578 1 67.62 123 THR B O 1
ATOM 2255 N N . GLY B 1 124 ? -14.289 6.152 15.992 1 61.88 124 GLY B N 1
ATOM 2256 C CA . GLY B 1 124 ? -15.406 6.742 15.281 1 61.88 124 GLY B CA 1
ATOM 2257 C C . GLY B 1 124 ? -16.531 7.207 16.188 1 61.88 124 GLY B C 1
ATOM 2258 O O . GLY B 1 124 ? -17.562 7.695 15.727 1 61.88 124 GLY B O 1
ATOM 2259 N N . LYS B 1 125 ? -16.75 6.586 17.344 1 53.78 125 LYS B N 1
ATOM 2260 C CA . LYS B 1 125 ? -17.859 6.902 18.234 1 53.78 125 LYS B CA 1
ATOM 2261 C C . LYS B 1 125 ? -17.75 8.32 18.781 1 53.78 125 LYS B C 1
ATOM 2263 O O . LYS B 1 125 ? -16.688 8.703 19.297 1 53.78 125 LYS B O 1
ATOM 2268 N N . LYS B 1 126 ? -18.625 9.141 18.094 1 49.62 126 LYS B N 1
ATOM 2269 C CA . LYS B 1 126 ? -18.75 10.492 18.641 1 49.62 126 LYS B CA 1
ATOM 2270 C C . LYS B 1 126 ? -19.031 10.469 20.141 1 49.62 126 LYS B C 1
ATOM 2272 O O . LYS B 1 126 ? -20 9.859 20.578 1 49.62 126 LYS B O 1
ATOM 2277 N N . LYS B 1 127 ? -18.219 10.219 21 1 44.5 127 LYS B N 1
ATOM 2278 C CA . LYS B 1 127 ? -18.672 10.461 22.359 1 44.5 127 LYS B CA 1
ATOM 2279 C C . LYS B 1 127 ? -19.531 11.727 22.438 1 44.5 127 LYS B C 1
ATOM 2281 O O . LYS B 1 127 ? -19.312 12.672 21.672 1 44.5 127 LYS B O 1
ATOM 2286 N N . GLY B 1 128 ? -20.828 11.695 22.953 1 38.84 128 GLY B N 1
ATOM 2287 C CA . GLY B 1 128 ? -21.828 12.711 23.219 1 38.84 128 GLY B CA 1
ATOM 2288 C C . GLY B 1 128 ? -21.234 14.086 23.484 1 38.84 128 GLY B C 1
ATOM 2289 O O . GLY B 1 128 ? -21.891 14.969 24.031 1 38.84 128 GLY B O 1
ATOM 2290 N N . SER B 1 129 ? -20.047 14.312 23.75 1 38.25 129 SER B N 1
ATOM 2291 C CA . SER B 1 129 ? -19.703 15.664 24.188 1 38.25 129 SER B CA 1
ATOM 2292 C C . SER B 1 129 ? -19.844 16.656 23.047 1 38.25 129 SER B C 1
ATOM 2294 O O . SER B 1 129 ? -19.047 16.656 22.109 1 38.25 129 SER B O 1
ATOM 2296 N N . SER B 1 130 ? -21.078 17.078 22.609 1 41.97 130 SER B N 1
ATOM 2297 C CA . SER B 1 130 ? -21.484 18.141 21.703 1 41.97 130 SER B CA 1
ATOM 2298 C C . SER B 1 130 ? -20.484 19.281 21.688 1 41.97 130 SER B C 1
ATOM 2300 O O . SER B 1 130 ? -20.141 19.812 20.641 1 41.97 130 SER B O 1
ATOM 2302 N N . GLY B 1 131 ? -20.375 20.141 22.875 1 40.84 131 GLY B N 1
ATOM 2303 C CA . GLY B 1 131 ? -19.734 21.406 23.188 1 40.84 131 GLY B CA 1
ATOM 2304 C C . GLY B 1 131 ? -18.219 21.344 23.109 1 40.84 131 GLY B C 1
ATOM 2305 O O . GLY B 1 131 ? -17.547 22.375 23.031 1 40.84 131 GLY B O 1
ATOM 2306 N N . ARG B 1 132 ? -17.547 20.25 23.469 1 45.53 132 ARG B N 1
ATOM 2307 C CA . ARG B 1 132 ? -16.109 20.094 23.625 1 45.53 132 ARG B CA 1
ATOM 2308 C C . ARG B 1 132 ? -15.43 19.938 22.266 1 45.53 132 ARG B C 1
ATOM 2310 O O . ARG B 1 132 ? -14.203 20.047 22.172 1 45.53 132 ARG B O 1
ATOM 2317 N N . GLU B 1 133 ? -15.992 19.375 21.297 1 44.53 133 GLU B N 1
ATOM 2318 C CA . GLU B 1 133 ? -15.359 19.25 19.984 1 44.53 133 GLU B CA 1
ATOM 2319 C C . GLU B 1 133 ? -15.062 20.625 19.391 1 44.53 133 GLU B C 1
ATOM 2321 O O . GLU B 1 133 ? -13.992 20.828 18.812 1 44.53 133 GLU B O 1
ATOM 2326 N N . ARG B 1 134 ? -16 21.641 19.438 1 45.44 134 ARG B N 1
ATOM 2327 C CA . ARG B 1 134 ? -15.766 23.016 19.062 1 45.44 134 ARG B CA 1
ATOM 2328 C C . ARG B 1 134 ? -14.68 23.641 19.938 1 45.44 134 ARG B C 1
ATOM 2330 O O . ARG B 1 134 ? -13.867 24.438 19.453 1 45.44 134 ARG B O 1
ATOM 2337 N N . GLU B 1 135 ? -14.656 23.312 21.297 1 47 135 GLU B N 1
ATOM 2338 C CA . GLU B 1 135 ? -13.641 23.812 22.203 1 47 135 GLU B CA 1
ATOM 2339 C C . GLU B 1 135 ? -12.281 23.188 21.938 1 47 135 GLU B C 1
ATOM 2341 O O . GLU B 1 135 ? -11.25 23.859 21.969 1 47 135 GLU B O 1
ATOM 2346 N N . LYS B 1 136 ? -12.078 21.922 21.609 1 47.81 136 LYS B N 1
ATOM 2347 C CA . LYS B 1 136 ? -10.812 21.266 21.281 1 47.81 136 LYS B CA 1
ATOM 2348 C C . LYS B 1 136 ? -10.266 21.766 19.953 1 47.81 136 LYS B C 1
ATOM 2350 O O . LYS B 1 136 ? -9.07 22.031 19.828 1 47.81 136 LYS B O 1
ATOM 2355 N N . TYR B 1 137 ? -11.141 21.906 18.906 1 49.91 137 TYR B N 1
ATOM 2356 C CA . TYR B 1 137 ? -10.727 22.609 17.719 1 49.91 137 TYR B CA 1
ATOM 2357 C C . TYR B 1 137 ? -10.227 24.016 18.062 1 49.91 137 TYR B C 1
ATOM 2359 O O . TYR B 1 137 ? -9.188 24.453 17.562 1 49.91 137 TYR B O 1
ATOM 2367 N N . ARG B 1 138 ? -10.969 24.734 18.938 1 49.41 138 ARG B N 1
ATOM 2368 C CA . ARG B 1 138 ? -10.547 26.062 19.406 1 49.41 138 ARG B CA 1
ATOM 2369 C C . ARG B 1 138 ? -9.227 25.969 20.172 1 49.41 138 ARG B C 1
ATOM 2371 O O . ARG B 1 138 ? -8.344 26.812 20.016 1 49.41 138 ARG B O 1
ATOM 2378 N N . LYS B 1 139 ? -9.016 24.922 21 1 52.31 139 LYS B N 1
ATOM 2379 C CA . LYS B 1 139 ? -7.773 24.781 21.75 1 52.31 139 LYS B CA 1
ATOM 2380 C C . LYS B 1 139 ? -6.613 24.391 20.844 1 52.31 139 LYS B C 1
ATOM 2382 O O . LYS B 1 139 ? -5.504 24.906 20.984 1 52.31 139 LYS B O 1
ATOM 2387 N N . VAL B 1 140 ? -6.828 23.516 19.984 1 51.81 140 VAL B N 1
ATOM 2388 C CA . VAL B 1 140 ? -5.793 23.188 19 1 51.81 140 VAL B CA 1
ATOM 2389 C C . VAL B 1 140 ? -5.492 24.391 18.125 1 51.81 140 VAL B C 1
ATOM 2391 O O . VAL B 1 140 ? -4.328 24.719 17.875 1 51.81 140 VAL B O 1
ATOM 2394 N N . MET B 1 141 ? -6.574 25.125 17.781 1 52.81 141 MET B N 1
ATOM 2395 C CA . MET B 1 141 ? -6.332 26.359 17.047 1 52.81 141 MET B CA 1
ATOM 2396 C C . MET B 1 141 ? -5.625 27.391 17.922 1 52.81 141 MET B C 1
ATOM 2398 O O . MET B 1 141 ? -4.727 28.094 17.453 1 52.81 141 MET B O 1
ATOM 2402 N N . THR B 1 142 ? -6.02 27.469 19.266 1 52.56 142 THR B N 1
ATOM 2403 C CA . THR B 1 142 ? -5.332 28.359 20.188 1 52.56 142 THR B CA 1
ATOM 2404 C C . THR B 1 142 ? -3.9 27.891 20.422 1 52.56 142 THR B C 1
ATOM 2406 O O . THR B 1 142 ? -2.982 28.703 20.531 1 52.56 142 THR B O 1
ATOM 2409 N N . LEU B 1 143 ? -3.781 26.641 20.547 1 50.53 143 LEU B N 1
ATOM 2410 C CA . LEU B 1 143 ? -2.428 26.141 20.734 1 50.53 143 LEU B CA 1
ATOM 2411 C C . LEU B 1 143 ? -1.586 26.344 19.484 1 50.53 143 LEU B C 1
ATOM 2413 O O . LEU B 1 143 ? -0.424 26.75 19.578 1 50.53 143 LEU B O 1
ATOM 2417 N N . ILE B 1 144 ? -2.043 26.125 18.422 1 47.62 144 ILE B N 1
ATOM 2418 C CA . ILE B 1 144 ? -1.364 26.438 17.172 1 47.62 144 ILE B CA 1
ATOM 2419 C C . ILE B 1 144 ? -1.102 27.938 17.094 1 47.62 144 ILE B C 1
ATOM 2421 O O . ILE B 1 144 ? -0.005 28.375 16.719 1 47.62 144 ILE B O 1
ATOM 2425 N N . ASP B 1 145 ? -2.035 28.766 17.531 1 49.66 145 ASP B N 1
ATOM 2426 C CA . ASP B 1 145 ? -1.85 30.219 17.625 1 49.66 145 ASP B CA 1
ATOM 2427 C C . ASP B 1 145 ? -0.766 30.562 18.625 1 49.66 145 ASP B C 1
ATOM 2429 O O . ASP B 1 145 ? 0.037 31.469 18.391 1 49.66 145 ASP B O 1
ATOM 2433 N N . ARG B 1 146 ? -0.783 29.891 19.734 1 50.81 146 ARG B N 1
ATOM 2434 C CA . ARG B 1 146 ? 0.239 30.125 20.75 1 50.81 146 ARG B CA 1
ATOM 2435 C C . ARG B 1 146 ? 1.613 29.688 20.25 1 50.81 146 ARG B C 1
ATOM 2437 O O . ARG B 1 146 ? 2.615 30.359 20.5 1 50.81 146 ARG B O 1
ATOM 2444 N N . LEU B 1 147 ? 1.685 28.625 19.625 1 49.53 147 LEU B N 1
ATOM 2445 C CA . LEU B 1 147 ? 2.969 28.109 19.172 1 49.53 147 LEU B CA 1
ATOM 2446 C C . LEU B 1 147 ? 3.482 28.922 17.984 1 49.53 147 LEU B C 1
ATOM 2448 O O . LEU B 1 147 ? 4.691 29.109 17.828 1 49.53 147 LEU B O 1
ATOM 2452 N N . LYS B 1 148 ? 2.758 29.516 17.203 1 47.31 148 LYS B N 1
ATOM 2453 C CA . LYS B 1 148 ? 3.121 30.516 16.203 1 47.31 148 LYS B CA 1
ATOM 2454 C C . LYS B 1 148 ? 3.598 31.812 16.859 1 47.31 148 LYS B C 1
ATOM 2456 O O . LYS B 1 148 ? 4.449 32.5 16.312 1 47.31 148 LYS B O 1
ATOM 2461 N N . GLY B 1 149 ? 2.979 32.281 17.984 1 46.88 149 GLY B N 1
ATOM 2462 C CA . GLY B 1 149 ? 3.387 33.531 18.641 1 46.88 149 GLY B CA 1
ATOM 2463 C C . GLY B 1 149 ? 4.773 33.438 19.25 1 46.88 149 GLY B C 1
ATOM 2464 O O . GLY B 1 149 ? 5.25 34.406 19.844 1 46.88 149 GLY B O 1
ATOM 2465 N N . ARG B 1 150 ? 5.32 32.344 19.531 1 44.72 150 ARG B N 1
ATOM 2466 C CA . ARG B 1 150 ? 6.637 32.438 20.172 1 44.72 150 ARG B CA 1
ATOM 2467 C C . ARG B 1 150 ? 7.699 32.812 19.141 1 44.72 150 ARG B C 1
ATOM 2469 O O . ARG B 1 150 ? 8.133 32 18.344 1 44.72 150 ARG B O 1
ATOM 2476 N N . PRO B 1 151 ? 7.688 34.062 18.641 1 39.75 151 PRO B N 1
ATOM 2477 C CA . PRO B 1 151 ? 8.867 34.594 17.953 1 39.75 151 PRO B CA 1
ATOM 2478 C C . PRO B 1 151 ? 10.172 34.188 18.656 1 39.75 151 PRO B C 1
ATOM 2480 O O . PRO B 1 151 ? 10.211 34.062 19.875 1 39.75 151 PRO B O 1
ATOM 2483 N N . ASN B 1 152 ? 10.992 33.281 18.047 1 37.94 152 ASN B N 1
ATOM 2484 C CA . ASN B 1 152 ? 12.383 33.281 18.5 1 37.94 152 ASN B CA 1
ATOM 2485 C C . ASN B 1 152 ? 12.867 34.688 18.875 1 37.94 152 ASN B C 1
ATOM 2487 O O . ASN B 1 152 ? 13.219 35.469 18 1 37.94 152 ASN B O 1
ATOM 2491 N N . ASP B 1 153 ? 12.312 35.344 19.719 1 32.56 153 ASP B N 1
ATOM 2492 C CA . ASP B 1 153 ? 12.859 36.594 20.266 1 32.56 153 ASP B CA 1
ATOM 2493 C C . ASP B 1 153 ? 14.289 36.406 20.75 1 32.56 153 ASP B C 1
ATOM 2495 O O . ASP B 1 153 ? 14.938 37.344 21.188 1 32.56 153 ASP B O 1
ATOM 2499 N N . GLU B 1 154 ? 14.828 35.156 20.984 1 36.78 154 GLU B N 1
ATOM 2500 C CA . GLU B 1 154 ? 16.156 35.312 21.562 1 36.78 154 GLU B CA 1
ATOM 2501 C C . GLU B 1 154 ? 17.172 35.75 20.531 1 36.78 154 GLU B C 1
ATOM 2503 O O . GLU B 1 154 ? 18.297 36.156 20.875 1 36.78 154 GLU B O 1
ATOM 2508 N N . GLN B 1 155 ? 16.969 35.594 19.234 1 31.67 155 GLN B N 1
ATOM 2509 C CA . GLN B 1 155 ? 18.188 35.938 18.516 1 31.67 155 GLN B CA 1
ATOM 2510 C C . GLN B 1 155 ? 18.312 37.469 18.359 1 31.67 155 GLN B C 1
ATOM 2512 O O . GLN B 1 155 ? 19.281 37.938 17.766 1 31.67 155 GLN B O 1
ATOM 2517 N N . ALA B 1 156 ? 17.312 38.375 18.672 1 33.59 156 ALA B N 1
ATOM 2518 C CA . ALA B 1 156 ? 17.734 39.75 18.422 1 33.59 156 ALA B CA 1
ATOM 2519 C C . ALA B 1 156 ? 18.547 40.281 19.594 1 33.59 156 ALA B C 1
ATOM 2521 O O . ALA B 1 156 ? 18.969 41.438 19.578 1 33.59 156 ALA B O 1
ATOM 2522 N N . ARG B 1 157 ? 18.844 39.5 20.688 1 25.62 157 ARG B N 1
ATOM 2523 C CA . ARG B 1 157 ? 19.906 40.188 21.438 1 25.62 157 ARG B CA 1
ATOM 2524 C C . ARG B 1 157 ? 21.281 39.719 20.953 1 25.62 157 ARG B C 1
ATOM 2526 O O . ARG B 1 157 ? 21.453 38.562 20.594 1 25.62 157 ARG B O 1
#